Protein AF-A0A351ITR8-F1 (afdb_monomer_lite)

Structure (mmCIF, N/CA/C/O backbone):
data_AF-A0A351ITR8-F1
#
_entry.id   AF-A0A351ITR8-F1
#
loop_
_atom_site.group_PDB
_atom_site.id
_atom_site.type_symbol
_atom_site.label_atom_id
_atom_site.label_alt_id
_atom_site.label_comp_id
_atom_site.label_asym_id
_atom_site.label_entity_id
_atom_site.label_seq_id
_atom_site.pdbx_PDB_ins_code
_atom_site.Cartn_x
_atom_site.Cartn_y
_atom_site.Cartn_z
_atom_site.occupancy
_atom_site.B_iso_or_equiv
_atom_site.auth_seq_id
_atom_site.auth_comp_id
_atom_site.auth_asym_id
_atom_site.auth_atom_id
_atom_site.pdbx_PDB_model_num
ATOM 1 N N . MET A 1 1 ? 3.082 3.840 -12.586 1.00 78.94 1 MET A N 1
ATOM 2 C CA . MET A 1 1 ? 4.284 4.585 -13.034 1.00 78.94 1 MET A CA 1
ATOM 3 C C . MET A 1 1 ? 5.477 3.653 -13.049 1.00 78.94 1 MET A C 1
ATOM 5 O O . MET A 1 1 ? 5.450 2.652 -12.345 1.00 78.94 1 MET A O 1
ATOM 9 N N . ALA A 1 2 ? 6.511 3.977 -13.814 1.00 84.75 2 ALA A N 1
ATOM 10 C CA . ALA A 1 2 ? 7.712 3.159 -13.919 1.00 84.75 2 ALA A CA 1
ATOM 11 C C . ALA A 1 2 ? 8.959 4.019 -14.122 1.00 84.75 2 ALA A C 1
ATOM 13 O O . ALA A 1 2 ? 8.856 5.186 -14.499 1.00 84.75 2 ALA A O 1
ATOM 14 N N . VAL A 1 3 ? 10.129 3.433 -13.899 1.00 84.62 3 VAL A N 1
ATOM 15 C CA . VAL A 1 3 ? 11.428 4.037 -14.208 1.00 84.62 3 VAL A CA 1
ATOM 16 C C . VAL A 1 3 ? 12.057 3.228 -15.340 1.00 84.62 3 VAL A C 1
ATOM 18 O O . VAL A 1 3 ? 12.231 2.020 -15.197 1.00 84.62 3 VAL A O 1
ATOM 21 N N . LEU A 1 4 ? 12.349 3.859 -16.483 1.00 86.75 4 LEU A N 1
ATOM 22 C CA . LEU A 1 4 ? 13.042 3.192 -17.598 1.00 86.75 4 LEU A CA 1
ATOM 23 C C . LEU A 1 4 ? 14.469 2.850 -17.203 1.00 86.75 4 LEU A C 1
ATOM 25 O O . LEU A 1 4 ? 15.166 3.736 -16.728 1.00 86.75 4 LEU A O 1
ATOM 29 N N . ARG A 1 5 ? 14.932 1.633 -17.480 1.00 89.25 5 ARG A N 1
ATOM 30 C CA . ARG A 1 5 ? 16.326 1.242 -17.258 1.00 89.25 5 ARG A CA 1
ATOM 31 C C . ARG A 1 5 ? 17.269 2.077 -18.127 1.00 89.25 5 ARG A C 1
ATOM 33 O O . ARG A 1 5 ? 16.999 2.309 -19.304 1.00 89.25 5 ARG A O 1
ATOM 40 N N . GLY A 1 6 ? 18.375 2.518 -17.538 1.00 87.62 6 GLY A N 1
ATOM 41 C CA . GLY A 1 6 ? 19.415 3.277 -18.224 1.00 87.62 6 GLY A CA 1
ATOM 42 C C . GLY A 1 6 ? 20.189 4.182 -17.276 1.00 87.62 6 GLY A C 1
ATOM 43 O O . GLY A 1 6 ? 19.872 4.275 -16.090 1.00 87.62 6 GLY A O 1
ATOM 44 N N . ASP A 1 7 ? 21.186 4.864 -17.825 1.00 84.88 7 ASP A N 1
ATOM 45 C CA . ASP A 1 7 ? 22.051 5.758 -17.064 1.00 84.88 7 ASP A CA 1
ATOM 46 C C . ASP A 1 7 ? 21.373 7.100 -16.741 1.00 84.88 7 ASP A C 1
ATOM 48 O O . ASP A 1 7 ? 20.444 7.554 -17.416 1.00 84.88 7 ASP A O 1
ATOM 52 N N . GLY A 1 8 ? 21.874 7.765 -15.699 1.00 84.88 8 GLY A N 1
ATOM 53 C CA . GLY A 1 8 ? 21.437 9.097 -15.286 1.00 84.88 8 GLY A CA 1
ATOM 54 C C . GLY A 1 8 ? 20.296 9.119 -14.255 1.00 84.88 8 GLY A C 1
ATOM 55 O O . GLY A 1 8 ? 19.787 8.073 -13.836 1.00 84.88 8 GLY A O 1
ATOM 56 N N . PRO A 1 9 ? 19.889 10.325 -13.809 1.00 84.81 9 PRO A N 1
ATOM 57 C CA . PRO A 1 9 ? 18.981 10.488 -12.676 1.00 84.81 9 PRO A CA 1
ATOM 58 C C . PRO A 1 9 ? 17.610 9.856 -12.925 1.00 84.81 9 PRO A C 1
ATOM 60 O O . PRO A 1 9 ? 16.965 10.136 -13.939 1.00 84.81 9 PRO A O 1
ATOM 63 N N . SER A 1 10 ? 17.113 9.073 -11.963 1.00 82.31 10 SER A N 1
ATOM 64 C CA . SER A 1 10 ? 15.827 8.370 -12.076 1.00 82.31 10 SER A CA 1
ATOM 65 C C . SER A 1 10 ? 14.669 9.318 -12.389 1.00 82.31 10 SER A C 1
ATOM 67 O O . SER A 1 10 ? 13.799 8.964 -13.178 1.00 82.31 10 SER A O 1
ATOM 69 N N . ALA A 1 11 ? 14.696 10.553 -11.870 1.00 83.50 11 ALA A N 1
ATOM 70 C CA . ALA A 1 11 ? 13.683 11.580 -12.128 1.00 83.50 11 ALA A CA 1
ATOM 71 C C . ALA A 1 11 ? 13.464 11.875 -13.627 1.00 83.50 11 ALA A C 1
ATOM 73 O O . ALA A 1 11 ? 12.329 12.090 -14.045 1.00 83.50 11 ALA A O 1
ATOM 74 N N . ALA A 1 12 ? 14.516 11.819 -14.451 1.00 87.00 12 ALA A N 1
ATOM 75 C CA . ALA A 1 12 ? 14.418 12.019 -15.903 1.00 87.00 12 ALA A CA 1
ATOM 76 C C . ALA A 1 12 ? 13.898 10.771 -16.653 1.00 87.00 12 ALA A C 1
ATOM 78 O O . ALA A 1 12 ? 13.443 10.839 -17.800 1.00 87.00 12 ALA A O 1
ATOM 79 N N . ARG A 1 13 ? 13.945 9.606 -16.000 1.00 89.31 13 ARG A N 1
ATOM 80 C CA . ARG A 1 13 ? 13.576 8.298 -16.558 1.00 89.31 13 ARG A CA 1
ATOM 81 C C . ARG A 1 13 ? 12.187 7.825 -16.117 1.00 89.31 13 ARG A C 1
ATOM 83 O O . ARG A 1 13 ? 11.740 6.769 -16.567 1.00 89.31 13 ARG A O 1
ATOM 90 N N . ILE A 1 14 ? 11.478 8.609 -15.299 1.00 87.19 14 ILE A N 1
ATOM 91 C CA . ILE A 1 14 ? 10.102 8.311 -14.879 1.00 87.19 14 ILE A CA 1
ATOM 92 C C . ILE A 1 14 ? 9.166 8.342 -16.092 1.00 87.19 14 ILE A C 1
ATOM 94 O O . ILE A 1 14 ? 9.201 9.258 -16.917 1.00 87.19 14 ILE A O 1
ATOM 98 N N . ARG A 1 15 ? 8.302 7.334 -16.190 1.00 88.00 15 ARG A N 1
ATOM 99 C CA . ARG A 1 15 ? 7.197 7.254 -17.144 1.00 88.00 15 ARG A CA 1
ATOM 100 C C . ARG A 1 15 ? 5.892 7.057 -16.388 1.00 88.00 15 ARG A C 1
ATOM 102 O O . ARG A 1 15 ? 5.768 6.183 -15.525 1.00 88.00 15 ARG A O 1
ATOM 109 N N . LEU A 1 16 ? 4.931 7.923 -16.692 1.00 82.00 16 LEU A N 1
ATOM 110 C CA . LEU A 1 16 ? 3.585 7.852 -16.130 1.00 82.00 16 LEU A CA 1
ATOM 111 C C . LEU A 1 16 ? 2.691 6.948 -16.977 1.00 82.00 16 LEU A C 1
ATOM 113 O O . LEU A 1 16 ? 1.915 6.185 -16.411 1.00 82.00 16 LEU A O 1
ATOM 117 N N . ASP A 1 17 ? 2.880 6.985 -18.296 1.00 81.56 17 ASP A N 1
ATOM 118 C CA . ASP A 1 17 ? 2.228 6.089 -19.242 1.00 81.56 17 ASP A CA 1
ATOM 119 C C . ASP A 1 17 ? 3.014 4.773 -19.340 1.00 81.56 17 ASP A C 1
ATOM 121 O O . ASP A 1 17 ? 4.140 4.721 -19.847 1.00 81.56 17 ASP A O 1
ATOM 125 N N . VAL A 1 18 ? 2.454 3.729 -18.735 1.00 82.06 18 VAL A N 1
ATOM 126 C CA . VAL A 1 18 ? 3.019 2.380 -18.665 1.00 82.06 18 VAL A CA 1
ATOM 127 C C . VAL A 1 18 ? 1.919 1.430 -19.097 1.00 82.06 18 VAL A C 1
ATOM 129 O O . VAL A 1 18 ? 0.821 1.465 -18.538 1.00 82.06 18 VAL A O 1
ATOM 132 N N . THR A 1 19 ? 2.212 0.584 -20.080 1.00 83.44 19 THR A N 1
ATOM 133 C CA . THR A 1 19 ? 1.260 -0.397 -20.598 1.00 83.44 19 THR A CA 1
ATOM 134 C C . THR A 1 19 ? 0.741 -1.275 -19.462 1.00 83.44 19 THR A C 1
ATOM 136 O O . THR A 1 19 ? 1.520 -1.749 -18.639 1.00 83.44 19 THR A O 1
ATOM 139 N N . ALA A 1 20 ? -0.569 -1.536 -19.425 1.00 78.12 20 ALA A N 1
ATOM 140 C CA . ALA A 1 20 ? -1.192 -2.285 -18.331 1.00 78.12 20 ALA A CA 1
ATOM 141 C C . ALA A 1 20 ? -0.572 -3.678 -18.104 1.00 78.12 20 ALA A C 1
ATOM 143 O O . ALA A 1 20 ? -0.472 -4.109 -16.961 1.00 78.12 20 ALA A O 1
ATOM 144 N N . GLY A 1 21 ? -0.126 -4.349 -19.174 1.00 79.62 21 GLY A N 1
ATOM 145 C CA . GLY A 1 21 ? 0.531 -5.660 -19.097 1.00 79.62 21 GLY A CA 1
ATOM 146 C C . GLY A 1 21 ? 1.930 -5.641 -18.477 1.00 79.62 21 GLY A C 1
ATOM 147 O O . GLY A 1 21 ? 2.409 -6.690 -18.067 1.00 79.62 21 GLY A O 1
ATOM 148 N N . ASP A 1 22 ? 2.562 -4.469 -18.377 1.00 83.00 22 ASP A N 1
ATOM 149 C CA . ASP A 1 22 ? 3.866 -4.328 -17.732 1.00 83.00 22 ASP A CA 1
ATOM 150 C C . ASP A 1 22 ? 3.730 -4.091 -16.225 1.00 83.00 22 ASP A C 1
ATOM 152 O O . ASP A 1 22 ? 4.712 -4.226 -15.514 1.00 83.00 22 ASP A O 1
ATOM 156 N N . LEU A 1 23 ? 2.565 -3.679 -15.714 1.00 83.06 23 LEU A N 1
ATOM 157 C CA . LEU A 1 23 ? 2.408 -3.339 -14.298 1.00 83.06 23 LEU A CA 1
ATOM 158 C C . LEU A 1 23 ? 2.330 -4.598 -13.418 1.00 83.06 23 LEU A C 1
ATOM 160 O O . LEU A 1 23 ? 1.743 -5.595 -13.833 1.00 83.06 23 LEU A O 1
ATOM 164 N N . PRO A 1 24 ? 2.831 -4.542 -12.167 1.00 82.88 24 PRO A N 1
ATOM 165 C CA . PRO A 1 24 ? 2.821 -5.697 -11.265 1.00 82.88 24 PRO A CA 1
ATOM 166 C C . PRO A 1 24 ? 1.403 -6.143 -10.891 1.00 82.88 24 PRO A C 1
ATOM 168 O O . PRO A 1 24 ? 1.164 -7.317 -10.633 1.00 82.88 24 PRO A O 1
ATOM 171 N N . ILE A 1 25 ? 0.457 -5.202 -10.895 1.00 86.50 25 ILE A N 1
ATOM 172 C CA . ILE A 1 25 ? -0.982 -5.448 -10.821 1.00 86.50 25 ILE A CA 1
ATOM 173 C C . ILE A 1 25 ? -1.716 -4.456 -11.733 1.00 86.50 25 ILE A C 1
ATOM 175 O O . ILE A 1 25 ? -1.193 -3.362 -11.981 1.00 86.50 25 ILE A O 1
ATOM 179 N N . PRO A 1 26 ? -2.939 -4.773 -12.198 1.00 84.62 26 PRO A N 1
ATOM 180 C CA . PRO A 1 26 ? -3.732 -3.828 -12.972 1.00 84.62 26 PRO A CA 1
ATOM 181 C C . PRO A 1 26 ? -4.029 -2.543 -12.189 1.00 84.62 26 PRO A C 1
ATOM 183 O O . PRO A 1 26 ? -4.192 -2.547 -10.965 1.00 84.62 26 PRO A O 1
ATOM 186 N N . VAL A 1 27 ? -4.146 -1.422 -12.903 1.00 83.56 27 VAL A N 1
ATOM 187 C CA . VAL A 1 27 ? -4.599 -0.161 -12.301 1.00 83.56 27 VAL A CA 1
ATOM 188 C C . VAL A 1 27 ? -6.003 -0.350 -11.729 1.00 83.56 27 VAL A C 1
ATOM 190 O O . VAL A 1 27 ? -6.874 -0.922 -12.379 1.00 83.56 27 VAL A O 1
ATOM 193 N N . GLY A 1 28 ? -6.214 0.129 -10.503 1.00 84.12 28 GLY A N 1
ATOM 194 C CA . GLY A 1 28 ? -7.486 -0.039 -9.803 1.00 84.12 28 GLY A CA 1
ATOM 195 C C . GLY A 1 28 ? -7.724 -1.453 -9.275 1.00 84.12 28 GLY A C 1
ATOM 196 O O . GLY A 1 28 ? -8.827 -1.726 -8.832 1.00 84.12 28 GLY A O 1
ATOM 197 N N . ALA A 1 29 ? -6.729 -2.347 -9.294 1.00 87.06 29 ALA A N 1
ATOM 198 C CA . ALA A 1 29 ? -6.847 -3.677 -8.697 1.00 87.06 29 ALA A CA 1
ATOM 199 C C . ALA A 1 29 ? -6.559 -3.709 -7.190 1.00 87.06 29 ALA A C 1
ATOM 201 O O . ALA A 1 29 ? -6.722 -4.757 -6.580 1.00 87.06 29 ALA A O 1
ATOM 202 N N . LEU A 1 30 ? -6.135 -2.596 -6.586 1.00 89.38 30 LEU A N 1
ATOM 203 C CA . LEU A 1 30 ? -5.822 -2.502 -5.162 1.00 89.38 30 LEU A CA 1
ATOM 204 C C . LEU A 1 30 ? -6.708 -1.444 -4.503 1.00 89.38 30 LEU A C 1
ATOM 206 O O . LEU A 1 30 ? -6.711 -0.291 -4.939 1.00 89.38 30 LEU A O 1
ATOM 210 N N . ALA A 1 31 ? -7.410 -1.831 -3.444 1.00 88.62 31 ALA A N 1
ATOM 211 C CA . ALA A 1 31 ? -8.156 -0.935 -2.572 1.00 88.62 31 ALA A CA 1
ATOM 212 C C . ALA A 1 31 ? -7.529 -0.909 -1.180 1.00 88.62 31 ALA A C 1
ATOM 214 O O . ALA A 1 31 ? -6.890 -1.876 -0.763 1.00 88.62 31 ALA A O 1
ATOM 215 N N . GLY A 1 32 ? -7.730 0.192 -0.461 1.00 89.62 32 GLY A N 1
ATOM 216 C CA . GLY A 1 32 ? -7.253 0.322 0.905 1.00 89.62 32 GLY A CA 1
ATOM 217 C C . GLY A 1 32 ? -8.204 1.118 1.782 1.00 89.62 32 GLY A C 1
ATOM 218 O O . GLY A 1 32 ? -8.892 2.015 1.300 1.00 89.62 32 GLY A O 1
ATOM 219 N N . THR A 1 33 ? -8.221 0.789 3.069 1.00 88.06 33 THR A N 1
ATOM 220 C CA . THR A 1 33 ? -8.935 1.542 4.105 1.00 88.06 33 THR A CA 1
ATOM 221 C C . THR A 1 33 ? -8.103 1.616 5.380 1.00 88.06 33 THR A C 1
ATOM 223 O O . THR A 1 33 ? -7.164 0.840 5.570 1.00 88.06 33 THR A O 1
ATOM 226 N N . VAL A 1 34 ? -8.464 2.544 6.257 1.00 85.50 34 VAL A N 1
ATOM 227 C CA . VAL A 1 34 ? -7.817 2.767 7.550 1.00 85.50 34 VAL A CA 1
ATOM 228 C C . VAL A 1 34 ? -8.761 2.303 8.646 1.00 85.50 34 VAL A C 1
ATOM 230 O O . VAL A 1 34 ? -9.952 2.614 8.609 1.00 85.50 34 VAL A O 1
ATOM 233 N N . PHE A 1 35 ? -8.237 1.569 9.621 1.00 77.94 35 PHE A N 1
ATOM 234 C CA . PHE A 1 35 ? -8.995 1.149 10.794 1.00 77.94 35 PHE A CA 1
ATOM 235 C C . PHE A 1 35 ? -8.141 1.189 12.081 1.00 77.94 35 PHE A C 1
ATOM 237 O O . PHE A 1 35 ? -6.925 1.366 12.017 1.00 77.94 35 PHE A O 1
ATOM 244 N N . GLU A 1 36 ? -8.765 1.077 13.258 1.00 67.88 36 GLU A N 1
ATOM 245 C CA . GLU A 1 36 ? -8.112 1.205 14.565 1.00 67.88 36 GLU A CA 1
ATOM 246 C C . GLU A 1 36 ? -8.270 -0.126 15.295 1.00 67.88 36 GLU A C 1
ATOM 248 O O . GLU A 1 36 ? -9.383 -0.586 15.542 1.00 67.88 36 GLU A O 1
ATOM 253 N N . HIS A 1 37 ? -7.160 -0.755 15.665 1.00 57.94 37 HIS A N 1
ATOM 254 C CA . HIS A 1 37 ? -7.172 -1.932 16.529 1.00 57.94 37 HIS A CA 1
ATOM 255 C C . HIS A 1 37 ? -5.830 -2.017 17.266 1.00 57.94 37 HIS A C 1
ATOM 257 O O . HIS A 1 37 ? -4.813 -2.397 16.692 1.00 57.94 37 HIS A O 1
ATOM 263 N N . GLY A 1 38 ? -5.793 -1.561 18.524 1.00 58.00 38 GLY A N 1
ATOM 264 C CA . GLY A 1 38 ? -4.542 -1.445 19.292 1.00 58.00 38 GLY A CA 1
ATOM 265 C C . GLY A 1 38 ? -3.518 -0.460 18.696 1.00 58.00 38 GLY A C 1
ATOM 266 O O . GLY A 1 38 ? -2.331 -0.563 18.998 1.00 58.00 38 GLY A O 1
ATOM 267 N N . GLY A 1 39 ? -3.967 0.450 17.823 1.00 73.44 39 GLY A N 1
ATOM 268 C CA . GLY A 1 39 ? -3.151 1.362 17.016 1.00 73.44 39 GLY A CA 1
ATOM 269 C C . GLY A 1 39 ? -3.746 1.570 15.617 1.00 73.44 39 GLY A C 1
ATOM 270 O O . GLY A 1 39 ? -4.734 0.920 15.261 1.00 73.44 39 GLY A O 1
ATOM 271 N N . GLY A 1 40 ? -3.153 2.473 14.831 1.00 84.00 40 GLY A N 1
ATOM 272 C CA . GLY A 1 40 ? -3.547 2.704 13.441 1.00 84.00 40 GLY A CA 1
ATOM 273 C C . GLY A 1 40 ? -3.199 1.507 12.555 1.00 84.00 40 GLY A C 1
ATOM 274 O O . GLY A 1 40 ? -2.130 0.909 12.679 1.00 84.00 40 GLY A O 1
ATOM 275 N N . GLN A 1 41 ? -4.108 1.127 11.663 1.00 88.75 41 GLN A N 1
ATOM 276 C CA . GLN A 1 41 ? -3.902 0.031 10.720 1.00 88.75 41 GLN A CA 1
ATOM 277 C C . GLN A 1 41 ? -4.405 0.409 9.334 1.00 88.75 41 GLN A C 1
ATOM 279 O O . GLN A 1 41 ? -5.375 1.153 9.187 1.00 88.75 41 GLN A O 1
ATOM 284 N N . VAL A 1 42 ? -3.758 -0.142 8.311 1.00 91.94 42 VAL A N 1
ATOM 285 C CA . VAL A 1 42 ? -4.192 -0.021 6.919 1.00 91.94 42 VAL A CA 1
ATOM 286 C C . VAL A 1 42 ? -4.472 -1.413 6.375 1.00 91.94 42 VAL A C 1
ATOM 288 O O . VAL A 1 42 ? -3.558 -2.232 6.283 1.00 91.94 42 VAL A O 1
ATOM 291 N N . ALA A 1 43 ? -5.729 -1.671 6.006 1.00 92.00 43 ALA A N 1
ATOM 292 C CA . ALA A 1 43 ? -6.112 -2.846 5.224 1.00 92.00 43 ALA A CA 1
ATOM 293 C C . ALA A 1 43 ? -5.906 -2.547 3.751 1.00 92.00 43 ALA A C 1
ATOM 295 O O . ALA A 1 43 ? -6.394 -1.533 3.257 1.00 92.00 43 ALA A O 1
ATOM 296 N N . LEU A 1 44 ? -5.259 -3.469 3.050 1.00 94.12 44 LEU A N 1
ATOM 297 C CA . LEU A 1 44 ? -5.114 -3.466 1.606 1.00 94.12 44 LEU A CA 1
ATOM 298 C C . LEU A 1 44 ? -5.725 -4.749 1.046 1.00 94.12 44 LEU A C 1
ATOM 300 O O . LEU A 1 44 ? -5.383 -5.847 1.489 1.00 94.12 44 LEU A O 1
ATOM 304 N N . VAL A 1 45 ? -6.614 -4.612 0.064 1.00 93.19 45 VAL A N 1
ATOM 305 C CA . VAL A 1 45 ? -7.275 -5.737 -0.607 1.00 93.19 45 VAL A CA 1
ATOM 306 C C . VAL A 1 45 ? -7.001 -5.664 -2.102 1.00 93.19 45 VAL A C 1
ATOM 308 O O . VAL A 1 45 ? -7.315 -4.665 -2.749 1.00 93.19 45 VAL A O 1
ATOM 311 N N . GLY A 1 46 ? -6.415 -6.726 -2.651 1.00 92.44 46 GLY A N 1
ATOM 312 C CA . GLY A 1 46 ? -6.035 -6.801 -4.061 1.00 92.44 46 GLY A CA 1
ATOM 313 C C . GLY A 1 46 ? -6.221 -8.191 -4.675 1.00 92.44 46 GLY A C 1
ATOM 314 O O . GLY A 1 46 ? -6.939 -9.029 -4.116 1.00 92.44 46 GLY A O 1
ATOM 315 N N . PRO A 1 47 ? -5.604 -8.460 -5.843 1.00 91.69 47 PRO A N 1
ATOM 316 C CA . PRO A 1 47 ? -5.599 -9.782 -6.458 1.00 91.69 47 PRO A CA 1
ATOM 317 C C . PRO A 1 47 ? -4.986 -10.840 -5.544 1.00 91.69 47 PRO A C 1
ATOM 319 O O . PRO A 1 47 ? -4.325 -10.537 -4.561 1.00 91.69 47 PRO A O 1
ATOM 322 N N . VAL A 1 48 ? -5.190 -12.107 -5.875 1.00 92.56 48 VAL A N 1
ATOM 323 C CA . VAL A 1 48 ? -4.543 -13.184 -5.125 1.00 92.56 48 VAL A CA 1
ATOM 324 C C . VAL A 1 48 ? -3.017 -13.02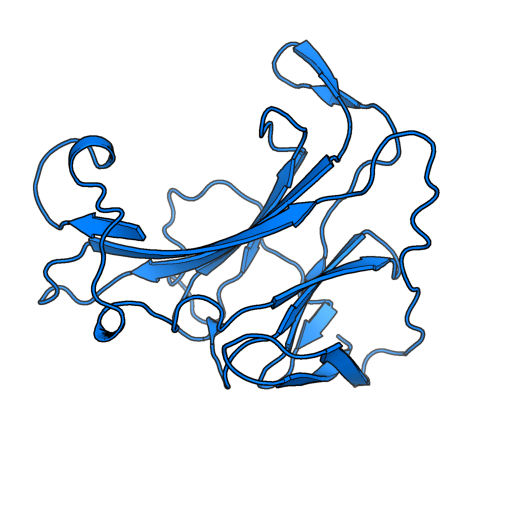7 -5.198 1.00 92.56 48 VAL A C 1
ATOM 326 O O . VAL A 1 48 ? -2.471 -12.849 -6.283 1.00 92.56 48 VAL A O 1
ATOM 329 N N . ASP A 1 49 ? -2.369 -13.075 -4.034 1.00 91.00 49 ASP A N 1
ATOM 330 C CA . ASP A 1 49 ? -0.922 -13.072 -3.818 1.00 91.00 49 ASP A CA 1
ATOM 331 C C . ASP A 1 49 ? -0.206 -11.795 -4.340 1.00 91.00 49 ASP A C 1
ATOM 333 O O . ASP A 1 49 ? 0.982 -11.806 -4.662 1.00 91.00 49 ASP A O 1
ATOM 337 N N . TRP A 1 50 ? -0.919 -10.656 -4.390 1.00 90.50 50 TRP A N 1
ATOM 338 C CA . TRP A 1 50 ? -0.482 -9.418 -5.064 1.00 90.50 50 TRP A CA 1
ATOM 339 C C . TRP A 1 50 ? 0.798 -8.758 -4.528 1.00 90.50 50 TRP A C 1
ATOM 341 O O . TRP A 1 50 ? 1.425 -7.979 -5.243 1.00 90.50 50 TRP A O 1
ATOM 351 N N . TRP A 1 51 ? 1.188 -9.035 -3.285 1.00 89.19 51 TRP A N 1
ATOM 352 C CA . TRP A 1 51 ? 2.366 -8.440 -2.641 1.00 89.19 51 TRP A CA 1
ATOM 353 C C . TRP A 1 51 ? 3.592 -9.353 -2.625 1.00 89.19 51 TRP A C 1
ATOM 355 O O . TRP A 1 51 ? 4.666 -8.909 -2.236 1.00 89.19 51 TRP A O 1
ATOM 365 N N . VAL A 1 52 ? 3.458 -10.625 -3.016 1.00 84.88 52 VAL A N 1
ATOM 366 C CA . VAL A 1 52 ? 4.501 -11.641 -2.779 1.00 84.88 52 VAL A CA 1
ATOM 367 C C . VAL A 1 52 ? 5.815 -11.305 -3.492 1.00 84.88 52 VAL A C 1
ATOM 369 O O . VAL A 1 52 ? 6.891 -11.565 -2.958 1.00 84.88 52 VAL A O 1
ATOM 372 N N . ALA A 1 53 ? 5.727 -10.692 -4.673 1.00 78.38 53 ALA A N 1
ATOM 373 C CA . ALA A 1 53 ? 6.871 -10.348 -5.516 1.00 78.38 53 ALA A CA 1
ATOM 374 C C . ALA A 1 53 ? 7.274 -8.861 -5.446 1.00 78.38 53 ALA A C 1
ATOM 376 O O . ALA A 1 53 ? 7.996 -8.382 -6.321 1.00 78.38 53 ALA A O 1
ATOM 377 N N . GLY A 1 54 ? 6.784 -8.101 -4.461 1.00 86.62 54 GLY A N 1
ATOM 378 C CA . GLY A 1 54 ? 7.025 -6.662 -4.411 1.00 86.62 54 GLY A CA 1
ATOM 379 C C . GLY A 1 54 ? 7.153 -6.076 -3.017 1.00 86.62 54 GLY A C 1
ATOM 380 O O . GLY A 1 54 ? 6.842 -6.696 -2.006 1.00 86.62 54 GLY A O 1
ATOM 381 N N . CYS A 1 55 ? 7.601 -4.829 -3.005 1.00 92.50 55 CYS A N 1
ATOM 382 C CA . CYS A 1 55 ? 7.665 -3.986 -1.832 1.00 92.50 55 CYS A CA 1
ATOM 383 C C . CYS A 1 55 ? 6.359 -3.214 -1.682 1.00 92.50 55 CYS A C 1
ATOM 385 O O . CYS A 1 55 ? 6.032 -2.344 -2.500 1.00 92.50 55 CYS A O 1
ATOM 387 N N . VAL A 1 56 ? 5.616 -3.510 -0.625 1.00 94.38 56 VAL A N 1
ATOM 388 C CA . VAL A 1 56 ? 4.469 -2.711 -0.209 1.00 94.38 56 VAL A CA 1
ATOM 389 C C . VAL A 1 56 ? 4.977 -1.557 0.642 1.00 94.38 56 VAL A C 1
ATOM 391 O O . VAL A 1 56 ? 5.674 -1.755 1.633 1.00 94.38 56 VAL A O 1
ATOM 394 N N . ARG A 1 57 ? 4.606 -0.335 0.273 1.00 94.75 57 ARG A N 1
ATOM 395 C CA . ARG A 1 57 ? 4.914 0.871 1.040 1.00 94.75 57 ARG A CA 1
ATOM 396 C C . ARG A 1 57 ? 3.633 1.571 1.438 1.00 94.75 57 ARG A C 1
ATOM 398 O O . ARG A 1 57 ? 2.801 1.840 0.574 1.00 94.75 57 ARG A O 1
ATOM 405 N N . VAL A 1 58 ? 3.528 1.937 2.709 1.00 94.69 58 VAL A N 1
ATOM 406 C CA . VAL A 1 58 ? 2.448 2.775 3.237 1.00 94.69 58 VAL A CA 1
ATOM 407 C C . VAL A 1 58 ? 3.063 3.996 3.914 1.00 94.69 58 VAL A C 1
ATOM 409 O O . VAL A 1 58 ? 4.056 3.888 4.627 1.00 94.69 58 VAL A O 1
ATOM 412 N N . VAL A 1 59 ? 2.504 5.168 3.634 1.00 93.62 59 VAL A N 1
ATOM 413 C CA . VAL A 1 59 ? 2.961 6.466 4.129 1.00 93.62 59 VAL A CA 1
ATOM 414 C C . VAL A 1 59 ? 1.775 7.187 4.742 1.00 93.62 59 VAL A C 1
ATOM 416 O O . VAL A 1 59 ? 0.835 7.515 4.020 1.00 93.62 59 VAL A O 1
ATOM 419 N N . VAL A 1 60 ? 1.841 7.468 6.039 1.00 91.38 60 VAL A N 1
ATOM 420 C CA . VAL A 1 60 ? 0.964 8.434 6.707 1.00 91.38 60 VAL A CA 1
ATOM 421 C C . VAL A 1 60 ? 1.581 9.811 6.508 1.00 91.38 60 VAL A C 1
ATOM 423 O O . VAL A 1 60 ? 2.775 9.980 6.751 1.00 91.38 60 VAL A O 1
ATOM 426 N N . ALA A 1 61 ? 0.815 10.785 6.027 1.00 90.81 61 ALA A N 1
ATOM 427 C CA . ALA A 1 61 ? 1.329 12.112 5.724 1.00 90.81 61 ALA A CA 1
ATOM 428 C C . ALA A 1 61 ? 0.313 13.233 5.972 1.00 90.81 61 ALA A C 1
ATOM 430 O O . ALA A 1 61 ? -0.896 13.003 6.051 1.00 90.81 61 ALA A O 1
ATOM 431 N N . THR A 1 62 ? 0.838 14.453 6.055 1.00 88.00 62 THR A N 1
ATOM 432 C CA . THR A 1 62 ? 0.061 15.703 6.042 1.00 88.00 62 THR A CA 1
ATOM 433 C C . THR A 1 62 ? -0.477 16.025 4.640 1.00 88.00 62 THR A C 1
ATOM 435 O O . THR A 1 62 ? -0.074 15.384 3.659 1.00 88.00 62 THR A O 1
ATOM 438 N N . GLU A 1 63 ? -1.316 17.059 4.505 1.00 82.75 63 GLU A N 1
ATOM 439 C CA . GLU A 1 63 ? -1.804 17.580 3.216 1.00 82.75 63 GLU A CA 1
ATOM 440 C C . GLU A 1 63 ? -0.661 17.892 2.237 1.00 82.75 63 GLU A C 1
ATOM 442 O O . GLU A 1 63 ? -0.731 17.590 1.042 1.00 82.75 63 GLU A O 1
ATOM 447 N N . PHE A 1 64 ? 0.461 18.401 2.755 1.00 84.94 64 PHE A N 1
ATOM 448 C CA . PHE A 1 64 ? 1.656 18.743 1.980 1.00 84.94 64 PHE A CA 1
ATOM 449 C C . PHE A 1 64 ? 2.591 17.551 1.755 1.00 84.94 64 PHE A C 1
ATOM 451 O O . PHE A 1 64 ? 3.762 17.724 1.392 1.00 84.94 64 PHE A O 1
ATOM 458 N N . LEU A 1 65 ? 2.081 16.333 1.956 1.00 84.50 65 LEU A N 1
ATOM 459 C CA . LEU A 1 65 ? 2.781 15.075 1.724 1.00 84.50 65 LEU A CA 1
ATOM 460 C C . LEU A 1 65 ? 4.039 14.923 2.589 1.00 84.50 65 LEU A C 1
ATOM 462 O O . LEU A 1 65 ? 4.991 14.248 2.183 1.00 84.50 65 LEU A O 1
ATOM 466 N N . ARG A 1 66 ? 4.063 15.564 3.764 1.00 88.38 66 ARG A N 1
ATOM 467 C CA . ARG A 1 66 ? 5.145 15.393 4.737 1.00 88.38 66 ARG A CA 1
ATOM 468 C C . ARG A 1 66 ? 4.931 14.077 5.478 1.00 88.38 66 ARG A C 1
ATOM 470 O O . ARG A 1 66 ? 3.851 13.897 6.037 1.00 88.38 66 ARG A O 1
ATOM 477 N N . PRO A 1 67 ? 5.895 13.142 5.440 1.00 89.75 67 PRO A N 1
ATOM 478 C CA . PRO A 1 67 ? 5.720 11.834 6.051 1.00 89.75 67 PRO A CA 1
ATOM 479 C C . PRO A 1 67 ? 5.712 11.950 7.579 1.00 89.75 67 PRO A C 1
ATOM 481 O O . PRO A 1 67 ? 6.614 12.539 8.164 1.00 89.75 67 PRO A O 1
ATOM 484 N N . LEU A 1 68 ? 4.702 11.352 8.203 1.00 90.00 68 LEU A N 1
ATOM 485 C CA . LEU A 1 68 ? 4.555 11.201 9.653 1.00 90.00 68 LEU A CA 1
ATOM 486 C C . LEU A 1 68 ? 4.943 9.784 10.090 1.00 90.00 68 LEU A C 1
ATOM 488 O O . LEU A 1 68 ? 5.605 9.608 11.105 1.00 90.00 68 LEU A O 1
ATOM 492 N N . ASP A 1 69 ? 4.591 8.786 9.277 1.00 92.62 69 ASP A N 1
ATOM 493 C CA . ASP A 1 69 ? 5.069 7.411 9.400 1.00 92.62 69 ASP A CA 1
ATOM 494 C C . ASP A 1 69 ? 5.246 6.801 8.006 1.00 92.62 69 ASP A C 1
ATOM 496 O O . ASP A 1 69 ? 4.495 7.101 7.071 1.00 92.62 69 ASP A O 1
ATOM 500 N N . VAL A 1 70 ? 6.255 5.948 7.855 1.00 94.50 70 VAL A N 1
ATOM 501 C CA . VAL A 1 70 ? 6.531 5.226 6.612 1.00 94.50 70 VAL A CA 1
ATOM 502 C C . VAL A 1 70 ? 6.874 3.790 6.952 1.00 94.50 70 VAL A C 1
ATOM 504 O O . VAL A 1 70 ? 7.924 3.527 7.540 1.00 94.50 70 VAL A O 1
ATOM 507 N N . VAL A 1 71 ? 6.030 2.862 6.511 1.00 95.94 71 VAL A N 1
ATOM 508 C CA . VAL A 1 71 ? 6.245 1.428 6.700 1.00 95.94 71 VAL A CA 1
ATOM 509 C C . VAL A 1 71 ? 6.482 0.724 5.369 1.00 95.94 71 VAL A C 1
ATOM 511 O O . VAL A 1 71 ? 5.870 1.059 4.348 1.00 95.94 71 VAL A O 1
ATOM 514 N N . LEU A 1 72 ? 7.390 -0.248 5.396 1.00 95.75 72 LEU A N 1
ATOM 515 C CA . LEU A 1 72 ? 7.779 -1.080 4.262 1.00 95.75 72 LEU A CA 1
ATOM 516 C C . LEU A 1 72 ? 7.520 -2.546 4.595 1.00 95.75 72 LEU A C 1
ATOM 518 O O . LEU A 1 72 ? 7.881 -3.009 5.676 1.00 95.75 72 LEU A O 1
ATOM 522 N N . TYR A 1 73 ? 6.906 -3.273 3.672 1.00 95.06 73 TYR A N 1
ATOM 523 C CA . TYR A 1 73 ? 6.672 -4.703 3.795 1.00 95.06 73 TYR A CA 1
ATOM 524 C C . TYR A 1 73 ? 7.117 -5.430 2.531 1.00 95.06 73 TYR A C 1
ATOM 526 O O . TYR A 1 73 ? 6.735 -5.060 1.421 1.00 95.06 73 TYR A O 1
ATOM 534 N N . GLU A 1 74 ? 7.876 -6.499 2.727 1.00 92.94 74 GLU A N 1
ATOM 535 C CA . GLU A 1 74 ? 8.253 -7.471 1.711 1.00 92.94 74 GLU A CA 1
ATOM 536 C C . GLU A 1 74 ? 7.984 -8.880 2.244 1.00 92.94 74 GLU A C 1
ATOM 538 O O . GLU A 1 74 ? 8.198 -9.158 3.422 1.00 92.94 74 GLU A O 1
ATOM 543 N N . ALA A 1 75 ? 7.487 -9.767 1.382 1.00 90.12 75 ALA A N 1
ATOM 544 C CA . ALA A 1 75 ? 7.316 -11.181 1.725 1.00 90.12 75 ALA A CA 1
ATOM 545 C C . ALA A 1 75 ? 8.579 -12.012 1.442 1.00 90.12 75 ALA A C 1
ATOM 547 O O . ALA A 1 75 ? 8.753 -13.081 2.020 1.00 90.12 75 ALA A O 1
ATOM 548 N N . SER A 1 76 ? 9.430 -11.529 0.534 1.00 85.19 76 SER A N 1
ATOM 549 C CA . SER A 1 76 ? 10.690 -12.157 0.143 1.00 85.19 76 SER A CA 1
ATOM 550 C C . SER A 1 76 ? 11.818 -11.154 0.337 1.00 85.19 76 SER A C 1
ATOM 552 O O . SER A 1 76 ? 11.687 -10.019 -0.120 1.00 85.19 76 SER A O 1
ATOM 554 N N . ASP A 1 77 ? 12.909 -11.579 0.971 1.00 82.06 77 ASP A N 1
ATOM 555 C CA . ASP A 1 77 ? 14.071 -10.726 1.231 1.00 82.06 77 ASP A CA 1
ATOM 556 C C . ASP A 1 77 ? 14.588 -10.074 -0.062 1.00 82.06 77 ASP A C 1
ATOM 558 O O . ASP A 1 77 ? 14.901 -10.756 -1.044 1.00 82.06 77 ASP A O 1
ATOM 562 N N . GLY A 1 78 ? 14.701 -8.744 -0.050 1.00 82.19 78 GLY A N 1
ATOM 563 C CA . GLY A 1 78 ? 15.225 -7.959 -1.168 1.00 82.19 78 GLY A CA 1
ATOM 564 C C . GLY A 1 78 ? 14.183 -7.544 -2.210 1.00 82.19 78 GLY A C 1
ATOM 565 O O . GLY A 1 78 ? 14.559 -7.017 -3.260 1.00 82.19 78 GLY A O 1
ATOM 566 N N . ALA A 1 79 ? 12.887 -7.740 -1.948 1.00 86.06 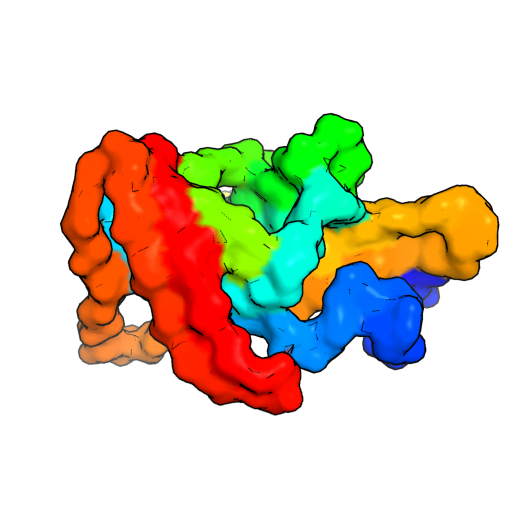79 ALA A N 1
ATOM 567 C CA . ALA A 1 79 ? 11.827 -7.165 -2.775 1.00 86.06 79 ALA A CA 1
ATOM 568 C C . ALA A 1 79 ? 11.703 -5.645 -2.566 1.00 86.06 79 ALA A C 1
ATOM 570 O O . ALA A 1 79 ? 11.340 -4.927 -3.502 1.00 86.06 79 ALA A O 1
ATOM 571 N N . CYS A 1 80 ? 12.021 -5.152 -1.366 1.00 87.81 80 CYS A N 1
ATOM 572 C CA . CYS A 1 80 ? 12.198 -3.741 -1.051 1.00 87.81 80 CYS A CA 1
ATOM 573 C C . CYS A 1 80 ? 13.638 -3.292 -1.344 1.00 87.81 80 CYS A C 1
ATOM 575 O O . CYS A 1 80 ? 14.576 -3.765 -0.702 1.00 87.81 80 CYS A O 1
ATOM 577 N N . PRO A 1 81 ? 13.836 -2.347 -2.284 1.00 81.56 81 PRO A N 1
ATOM 578 C CA . PRO A 1 81 ? 15.143 -1.757 -2.528 1.00 81.56 81 PRO A CA 1
ATOM 579 C C . PRO A 1 81 ? 15.760 -1.149 -1.253 1.00 81.56 81 PRO A C 1
ATOM 581 O O . PRO A 1 81 ? 15.054 -0.462 -0.505 1.00 81.56 81 PRO A O 1
ATOM 584 N N . PRO A 1 82 ? 17.066 -1.357 -1.002 1.00 78.06 82 PRO A N 1
ATOM 585 C CA . PRO A 1 82 ? 17.728 -0.954 0.242 1.00 78.06 82 PRO A CA 1
ATOM 586 C C . PRO A 1 82 ? 17.762 0.565 0.464 1.00 78.06 82 PRO A C 1
ATOM 588 O O . PRO A 1 82 ? 17.929 1.026 1.590 1.00 78.06 82 PRO A O 1
ATOM 591 N N . GLU A 1 83 ? 17.606 1.363 -0.591 1.00 81.00 83 GLU A N 1
ATOM 592 C CA . GLU A 1 83 ? 17.538 2.822 -0.528 1.00 81.00 83 GLU A CA 1
ATOM 593 C C . GLU A 1 83 ? 16.166 3.360 -0.092 1.00 81.00 83 GLU A C 1
ATOM 595 O O . GLU A 1 83 ? 16.012 4.568 0.123 1.00 81.00 83 GLU A O 1
ATOM 600 N N . MET A 1 84 ? 15.146 2.502 0.020 1.00 83.06 84 MET A N 1
ATOM 601 C CA . MET A 1 84 ? 13.823 2.934 0.454 1.00 83.06 84 MET A CA 1
ATOM 602 C C . MET A 1 84 ? 13.821 3.288 1.942 1.00 83.06 84 MET A C 1
ATOM 604 O O . MET A 1 84 ? 14.130 2.477 2.808 1.00 83.06 84 MET A O 1
ATOM 608 N N . VAL A 1 85 ? 13.400 4.517 2.241 1.00 86.62 85 VAL A N 1
ATOM 609 C CA . VAL A 1 85 ? 13.265 5.005 3.616 1.00 86.62 85 VAL A CA 1
ATOM 610 C C . VAL A 1 85 ? 11.923 4.570 4.198 1.00 86.62 85 VAL A C 1
ATOM 612 O O . VAL A 1 85 ? 10.866 4.876 3.635 1.00 86.62 85 VAL A O 1
ATOM 615 N N . GLY A 1 86 ? 11.980 3.902 5.345 1.00 91.12 86 GLY A N 1
ATOM 616 C CA . GLY A 1 86 ? 10.840 3.490 6.155 1.00 91.12 86 GLY A CA 1
ATOM 617 C C . GLY A 1 86 ? 11.247 2.417 7.159 1.00 91.12 86 GLY A C 1
ATOM 618 O O . GLY A 1 86 ? 12.299 1.795 7.021 1.00 91.12 86 GLY A O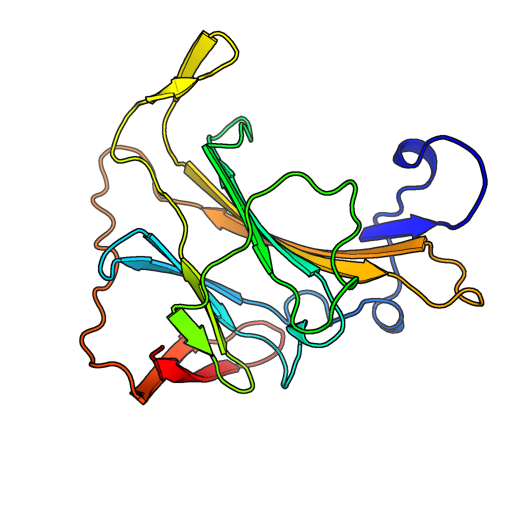 1
ATOM 619 N N . ARG A 1 87 ? 10.424 2.204 8.183 1.00 95.06 87 ARG A N 1
ATOM 620 C CA . ARG A 1 87 ? 10.614 1.100 9.132 1.00 95.06 87 ARG A CA 1
ATOM 621 C C . ARG A 1 87 ? 9.964 -0.184 8.596 1.00 95.06 87 ARG A C 1
ATOM 623 O O . ARG A 1 87 ? 8.995 -0.092 7.837 1.00 95.06 87 ARG A O 1
ATOM 630 N N . PRO A 1 88 ? 10.423 -1.375 9.011 1.00 94.88 88 PRO A N 1
ATOM 631 C CA . PRO A 1 88 ? 9.712 -2.613 8.717 1.00 94.88 88 PRO A CA 1
ATOM 632 C C . PRO A 1 88 ? 8.274 -2.559 9.246 1.00 94.88 88 PRO A C 1
ATOM 634 O O . PRO A 1 88 ? 8.030 -2.165 10.392 1.00 94.88 88 PRO A O 1
ATOM 637 N N . ALA A 1 89 ? 7.315 -2.933 8.406 1.00 94.25 89 ALA A N 1
ATOM 638 C CA . ALA A 1 89 ? 5.915 -2.994 8.784 1.00 94.25 89 ALA A CA 1
ATOM 639 C C . ALA A 1 89 ? 5.656 -4.219 9.666 1.00 94.25 89 ALA A C 1
ATOM 641 O O . ALA A 1 89 ? 6.127 -5.322 9.383 1.00 94.25 89 ALA A O 1
ATOM 642 N N . ARG A 1 90 ? 4.827 -4.048 10.698 1.00 93.56 90 ARG A N 1
ATOM 643 C CA . ARG A 1 90 ? 4.251 -5.179 11.427 1.00 93.56 90 ARG A CA 1
ATOM 644 C C . ARG A 1 90 ? 2.959 -5.595 10.734 1.00 93.56 90 ARG A C 1
ATOM 646 O O . ARG A 1 90 ? 2.021 -4.800 10.669 1.00 93.56 90 ARG A O 1
ATOM 653 N N . VAL A 1 91 ? 2.910 -6.832 10.253 1.00 93.62 91 VAL A N 1
ATOM 654 C CA . VAL A 1 91 ? 1.686 -7.434 9.714 1.00 93.62 91 VAL A CA 1
ATOM 655 C C . VAL A 1 91 ? 0.775 -7.813 10.877 1.00 93.62 91 VAL A C 1
ATOM 657 O O . VAL A 1 91 ? 1.203 -8.523 11.782 1.00 93.62 91 VAL A O 1
ATOM 660 N N . THR A 1 92 ? -0.461 -7.322 10.870 1.00 91.69 92 THR A N 1
ATOM 661 C CA . THR A 1 92 ? -1.472 -7.634 11.899 1.00 91.69 92 THR A CA 1
ATOM 662 C C . THR A 1 92 ? -2.532 -8.604 11.394 1.00 91.69 92 THR A C 1
ATOM 664 O O . THR A 1 92 ? -3.190 -9.261 12.193 1.00 91.69 92 THR A O 1
ATOM 667 N N . CYS A 1 93 ? -2.693 -8.718 10.075 1.00 92.38 93 CYS A N 1
ATOM 668 C CA . CYS A 1 93 ? -3.554 -9.708 9.443 1.00 92.38 93 CYS A CA 1
ATOM 669 C C . CYS A 1 93 ? -3.036 -10.022 8.040 1.00 92.38 93 CYS A C 1
ATOM 671 O O . CYS A 1 93 ? -2.689 -9.108 7.286 1.00 92.38 93 CYS A O 1
ATOM 673 N N . SER A 1 94 ? -2.997 -11.299 7.666 1.00 94.38 94 SER A N 1
ATOM 674 C CA . SER A 1 94 ? -2.619 -11.704 6.306 1.00 94.38 94 SER A CA 1
ATOM 675 C C . SER A 1 94 ? -3.490 -12.837 5.781 1.00 94.38 94 SER A C 1
ATOM 677 O O . SER A 1 94 ? -3.913 -13.724 6.519 1.00 94.38 94 SER A O 1
ATOM 679 N N . GLY A 1 95 ? -3.812 -12.768 4.497 1.00 94.38 95 GLY A N 1
ATOM 680 C CA . GLY A 1 95 ? -4.549 -13.789 3.765 1.00 94.38 95 GLY A CA 1
ATOM 681 C C . GLY A 1 95 ? -4.035 -13.874 2.338 1.00 94.38 95 GLY A C 1
ATOM 682 O O . GLY A 1 95 ? -2.938 -13.424 2.055 1.00 94.38 95 GLY A O 1
ATOM 683 N N . ARG A 1 96 ? -4.813 -14.419 1.401 1.00 94.31 96 ARG A N 1
ATOM 684 C CA . ARG A 1 96 ? -4.382 -14.475 -0.014 1.00 94.31 96 ARG A CA 1
ATOM 685 C C . ARG A 1 96 ? -4.620 -13.181 -0.781 1.00 94.31 96 ARG A C 1
ATOM 687 O O . ARG A 1 96 ? -4.017 -12.952 -1.816 1.00 94.31 96 ARG A O 1
ATOM 694 N N . ARG A 1 97 ? -5.570 -12.366 -0.328 1.00 94.31 97 ARG A N 1
ATOM 695 C CA . ARG A 1 97 ? -5.981 -11.113 -0.994 1.00 94.31 97 ARG A CA 1
ATOM 696 C C . ARG A 1 97 ? -5.804 -9.895 -0.101 1.00 94.31 97 ARG A C 1
ATOM 698 O O . ARG A 1 97 ? -5.715 -8.779 -0.607 1.00 94.31 97 ARG A O 1
ATOM 705 N N . VAL A 1 98 ? -5.772 -10.129 1.207 1.00 94.25 98 VAL A N 1
ATOM 706 C CA . VAL A 1 98 ? -5.802 -9.108 2.245 1.00 94.25 98 VAL A CA 1
ATOM 707 C C . VAL A 1 98 ? -4.461 -9.070 2.959 1.00 94.25 98 VAL A C 1
ATOM 709 O O . VAL A 1 98 ? -3.969 -10.101 3.421 1.00 94.25 98 VAL A O 1
ATOM 712 N N . LEU A 1 99 ? -3.916 -7.867 3.076 1.00 95.12 99 LEU A N 1
ATOM 713 C CA . LEU A 1 99 ? -2.745 -7.563 3.880 1.00 95.12 99 LEU A CA 1
ATOM 714 C C . LEU A 1 99 ? -3.081 -6.374 4.776 1.00 95.12 99 LEU A C 1
ATOM 716 O O . LEU A 1 99 ? -3.489 -5.323 4.281 1.00 95.12 99 LEU A O 1
ATOM 720 N N . VAL A 1 100 ? -2.905 -6.538 6.083 1.00 93.81 100 VAL A N 1
ATOM 721 C CA . VAL A 1 100 ? -3.094 -5.465 7.057 1.00 93.81 100 VAL A CA 1
ATOM 722 C C . VAL A 1 100 ? -1.769 -5.138 7.721 1.00 93.81 100 VAL A C 1
ATOM 724 O O . VAL A 1 100 ? -1.107 -6.013 8.284 1.00 93.81 100 VAL A O 1
ATOM 727 N N . LEU A 1 101 ? -1.403 -3.860 7.656 1.00 94.75 101 LEU A N 1
ATOM 728 C CA . LEU A 1 101 ? -0.157 -3.332 8.196 1.00 94.75 101 LEU A CA 1
ATOM 729 C C . LEU A 1 101 ? -0.449 -2.335 9.316 1.00 94.75 101 LEU A C 1
ATOM 731 O O . LEU A 1 101 ? -1.279 -1.438 9.158 1.00 94.75 101 LEU A O 1
ATOM 735 N N . ALA A 1 102 ? 0.266 -2.472 10.432 1.00 93.06 102 ALA A N 1
ATOM 736 C CA . ALA A 1 102 ? 0.263 -1.467 11.485 1.00 93.06 102 ALA A CA 1
ATOM 737 C C . ALA A 1 102 ? 1.005 -0.206 11.026 1.00 93.06 102 ALA A C 1
ATOM 739 O O . ALA A 1 102 ? 2.098 -0.294 10.460 1.00 93.06 102 ALA A O 1
ATOM 740 N N . VAL A 1 103 ? 0.417 0.948 11.323 1.00 92.44 103 VAL A N 1
ATOM 741 C CA . VAL A 1 103 ? 0.961 2.282 11.063 1.00 92.44 103 VAL A CA 1
ATOM 742 C C . VAL A 1 103 ? 0.761 3.173 12.284 1.00 92.44 103 VAL A C 1
ATOM 744 O O . VAL A 1 103 ? -0.190 3.009 13.050 1.00 92.44 103 VAL A O 1
ATOM 747 N N . ASP A 1 104 ? 1.631 4.158 12.436 1.00 89.75 104 ASP A N 1
ATOM 748 C CA . ASP A 1 104 ? 1.519 5.155 13.488 1.00 89.75 104 ASP A CA 1
ATOM 749 C C . ASP A 1 104 ? 0.802 6.383 12.920 1.00 89.75 104 ASP A C 1
ATOM 751 O O . ASP A 1 104 ? 1.341 7.139 12.112 1.00 89.75 104 ASP A O 1
ATOM 755 N N . ILE A 1 105 ? -0.462 6.555 13.316 1.00 85.94 105 ILE A N 1
ATOM 756 C CA . ILE A 1 105 ? -1.273 7.718 12.948 1.00 85.94 105 ILE A CA 1
ATOM 757 C C . ILE A 1 105 ? -1.317 8.641 14.167 1.00 85.94 105 ILE A C 1
ATOM 759 O O . ILE A 1 105 ? -2.030 8.327 15.132 1.00 85.94 105 ILE A O 1
ATOM 763 N N . PRO A 1 106 ? -0.553 9.750 14.169 1.00 81.88 106 PRO A N 1
ATOM 764 C CA . PRO A 1 106 ? -0.567 10.676 15.288 1.00 81.88 106 PRO A CA 1
ATOM 765 C C . PRO A 1 106 ? -1.977 11.226 15.507 1.00 81.88 106 PRO A C 1
ATOM 767 O O . PRO A 1 106 ? -2.712 11.504 14.559 1.00 81.88 106 PRO A O 1
ATOM 770 N N . GLN A 1 107 ? -2.356 11.351 16.778 1.00 77.19 107 GLN A N 1
ATOM 771 C CA . GLN A 1 107 ? -3.634 11.934 17.168 1.00 77.19 107 GLN A CA 1
ATOM 772 C C . GLN A 1 107 ? -3.463 13.443 17.323 1.00 77.19 107 GLN A C 1
ATOM 774 O O . GLN A 1 107 ? -2.722 13.893 18.195 1.00 77.19 107 GLN A O 1
ATOM 779 N N . GLY A 1 108 ? -4.169 14.206 16.490 1.00 77.31 108 GLY A N 1
ATOM 780 C CA . GLY A 1 108 ? -4.065 15.660 16.461 1.00 77.31 108 GLY A CA 1
ATOM 781 C C . GLY A 1 108 ? -2.766 16.166 15.835 1.00 77.31 108 GLY A C 1
ATOM 782 O O . GLY A 1 108 ? -2.071 15.457 15.105 1.00 77.31 108 GLY A O 1
ATOM 783 N N . GLU A 1 109 ? -2.480 17.434 16.104 1.00 82.88 109 GLU A N 1
ATOM 784 C CA . GLU A 1 109 ? -1.342 18.151 15.548 1.00 82.88 109 GLU A CA 1
ATOM 785 C C . GLU A 1 109 ? -0.023 17.746 16.230 1.00 82.88 109 GLU A C 1
ATOM 787 O O . GLU A 1 109 ? 0.072 17.655 17.455 1.00 82.88 109 GLU A O 1
ATOM 792 N N . VAL A 1 110 ? 1.016 17.521 15.424 1.00 84.94 110 VAL A N 1
ATOM 793 C CA . VAL A 1 110 ? 2.369 17.164 15.863 1.00 84.94 110 VAL A CA 1
ATOM 794 C C . VAL A 1 110 ? 3.410 18.090 15.246 1.00 84.94 110 VAL A C 1
ATOM 796 O O . VAL A 1 110 ? 3.218 18.629 14.158 1.00 84.94 110 VAL A O 1
ATOM 799 N N . SER A 1 111 ? 4.538 18.273 15.934 1.00 86.31 111 SER A N 1
ATOM 800 C CA . SER A 1 111 ? 5.670 19.037 15.400 1.00 86.31 111 SER A CA 1
ATOM 801 C C . SER A 1 111 ? 6.398 18.260 14.304 1.00 86.31 111 SER A C 1
ATOM 803 O O . SER A 1 111 ? 6.679 17.071 14.457 1.00 86.31 111 SER A O 1
ATOM 805 N N . LEU A 1 112 ? 6.744 18.952 13.220 1.00 83.19 112 LEU A N 1
ATOM 806 C CA . LEU A 1 112 ? 7.488 18.385 12.097 1.00 83.19 112 LEU A CA 1
ATOM 807 C C . LEU A 1 112 ? 8.997 18.565 12.299 1.00 83.19 112 LEU A C 1
ATOM 809 O O . LEU A 1 112 ? 9.445 19.553 12.884 1.00 83.19 112 LEU A O 1
ATOM 813 N N . ILE A 1 113 ? 9.791 17.626 11.779 1.00 80.25 113 ILE A N 1
ATOM 814 C CA . ILE A 1 113 ? 11.262 17.632 11.901 1.00 80.25 113 ILE A CA 1
ATOM 815 C C . ILE A 1 113 ? 11.860 18.868 11.213 1.00 80.25 113 ILE A C 1
ATOM 817 O O . ILE A 1 113 ? 12.865 19.416 11.660 1.00 80.25 113 ILE A O 1
ATOM 821 N N . GLU A 1 114 ? 11.232 19.314 10.129 1.00 79.31 114 GLU A N 1
ATOM 822 C CA . GLU A 1 114 ? 11.638 20.467 9.330 1.00 79.31 114 GLU A CA 1
ATOM 823 C C . GLU A 1 114 ? 11.200 21.809 9.941 1.00 79.31 114 GLU A C 1
ATOM 825 O O . GLU A 1 114 ? 11.538 22.868 9.410 1.00 79.31 114 GLU A O 1
ATOM 830 N N . GLY A 1 115 ? 10.471 21.770 11.059 1.00 81.75 115 GLY A N 1
ATOM 831 C CA . GLY A 1 115 ? 9.853 22.926 11.696 1.00 81.75 115 GLY A CA 1
ATOM 832 C C . GLY A 1 115 ? 8.398 23.135 11.269 1.00 81.75 115 GLY A C 1
ATOM 833 O O . GLY A 1 115 ? 7.982 22.774 10.169 1.00 81.75 115 GLY A O 1
ATOM 834 N N . GLY A 1 116 ? 7.620 23.737 12.169 1.00 85.56 116 GLY A N 1
ATOM 835 C CA . GLY A 1 116 ? 6.168 23.843 12.039 1.00 85.56 116 GLY A CA 1
ATOM 836 C C . GLY A 1 116 ? 5.444 22.624 12.606 1.00 85.56 116 GLY A C 1
ATOM 837 O O . GLY A 1 116 ? 6.024 21.806 13.328 1.00 85.56 116 GLY A O 1
ATOM 838 N N . SER A 1 117 ? 4.160 22.529 12.295 1.00 84.62 117 SER A N 1
ATOM 839 C CA . SER A 1 117 ? 3.263 21.505 12.809 1.00 84.62 117 SER A CA 1
ATOM 840 C C . SER A 1 117 ? 2.276 21.050 11.736 1.00 84.62 117 SER A C 1
ATOM 842 O O . SER A 1 117 ? 2.083 21.726 10.726 1.00 84.62 117 SER A O 1
ATOM 844 N N . GLY A 1 118 ? 1.718 19.858 11.914 1.00 83.88 118 GLY A N 1
ATOM 845 C CA . GLY A 1 118 ? 0.722 19.287 11.014 1.00 83.88 118 GLY A CA 1
ATOM 846 C C . GLY A 1 118 ? 0.099 18.026 11.599 1.00 83.88 118 GLY A C 1
ATOM 847 O O . GLY A 1 118 ? 0.527 17.541 12.644 1.00 83.88 118 GLY A O 1
ATOM 848 N N . TRP A 1 119 ? -0.907 17.482 10.927 1.00 82.38 119 TRP A N 1
ATOM 849 C CA . TRP A 1 119 ? -1.617 16.274 11.354 1.00 82.38 119 TRP A CA 1
ATOM 850 C C . TRP A 1 119 ? -1.766 15.283 10.194 1.00 82.38 119 TRP A C 1
ATOM 852 O O . TRP A 1 119 ? -1.395 15.565 9.055 1.00 82.38 119 TRP A O 1
ATOM 862 N N . ALA A 1 120 ? -2.243 14.075 10.493 1.00 85.06 120 ALA A N 1
ATOM 863 C CA . ALA A 1 120 ? -2.438 13.041 9.484 1.00 85.06 120 ALA A CA 1
ATOM 864 C C . ALA A 1 120 ? -3.690 13.323 8.640 1.00 85.06 120 ALA A C 1
ATOM 866 O O . ALA A 1 120 ? -4.808 13.280 9.149 1.00 85.06 120 ALA A O 1
ATOM 867 N N . GLU A 1 121 ? -3.496 13.550 7.342 1.00 83.25 121 GLU A N 1
ATOM 868 C CA . GLU A 1 121 ? -4.567 13.923 6.401 1.00 83.25 121 GLU A CA 1
ATOM 869 C C . GLU A 1 121 ? -4.653 12.982 5.204 1.00 83.25 121 GLU A C 1
ATOM 871 O O . GLU A 1 121 ? -5.705 12.806 4.588 1.00 83.25 121 GLU A O 1
ATOM 876 N N . THR A 1 122 ? -3.545 12.329 4.858 1.00 86.75 122 THR A N 1
ATOM 877 C CA . THR A 1 122 ? -3.523 11.375 3.759 1.00 86.75 122 THR A CA 1
ATOM 878 C C . THR A 1 122 ? -2.696 10.155 4.102 1.00 86.75 122 THR A C 1
ATOM 880 O O . THR A 1 122 ? -1.635 10.235 4.720 1.00 86.75 122 THR A O 1
ATOM 883 N N . ILE A 1 123 ? -3.177 9.001 3.654 1.00 88.94 123 ILE A N 1
ATOM 884 C CA . ILE A 1 123 ? -2.417 7.762 3.677 1.00 88.94 123 ILE A CA 1
ATOM 885 C C . ILE A 1 123 ? -2.191 7.322 2.240 1.00 88.94 123 ILE A C 1
ATOM 887 O O . ILE A 1 123 ? -3.131 7.046 1.499 1.00 88.94 123 ILE A O 1
ATOM 891 N N . ARG A 1 124 ? -0.929 7.252 1.823 1.00 91.06 124 ARG A N 1
ATOM 892 C CA . ARG A 1 124 ? -0.541 6.781 0.491 1.00 91.06 124 ARG A CA 1
ATOM 893 C C . ARG A 1 124 ? -0.013 5.372 0.603 1.00 91.06 124 ARG A C 1
ATOM 895 O O . ARG A 1 124 ? 0.879 5.114 1.402 1.00 91.06 124 ARG A O 1
ATOM 902 N N . PHE A 1 125 ? -0.509 4.485 -0.237 1.00 90.69 125 PHE A N 1
ATOM 903 C CA . PHE A 1 125 ? -0.025 3.117 -0.308 1.00 90.69 125 PHE A CA 1
ATOM 904 C C . PHE A 1 125 ? 0.426 2.796 -1.727 1.00 90.69 125 PHE A C 1
ATOM 906 O O . PHE A 1 125 ? 0.002 3.426 -2.699 1.00 90.69 125 PHE A O 1
ATOM 913 N N . GLY A 1 126 ? 1.306 1.821 -1.874 1.00 85.75 126 GLY A N 1
ATOM 914 C CA . GLY A 1 126 ? 1.710 1.364 -3.188 1.00 85.75 126 GLY A CA 1
ATOM 915 C C . GLY A 1 126 ? 2.498 0.075 -3.156 1.00 85.75 126 GLY A C 1
ATOM 916 O O . GLY A 1 126 ? 3.071 -0.291 -2.135 1.00 85.75 126 GLY A O 1
ATOM 917 N N . LEU A 1 127 ? 2.526 -0.573 -4.311 1.00 89.12 127 LEU A N 1
ATOM 918 C CA . LEU A 1 127 ? 3.343 -1.737 -4.608 1.00 89.12 127 LEU A CA 1
ATOM 919 C C . LEU A 1 127 ? 4.428 -1.302 -5.587 1.00 89.12 127 LEU A C 1
ATOM 921 O O . LEU A 1 127 ? 4.103 -0.789 -6.661 1.00 89.12 127 LEU A O 1
ATOM 925 N N . GLY A 1 128 ? 5.690 -1.490 -5.220 1.00 85.69 128 GLY A N 1
ATOM 926 C CA . GLY A 1 128 ? 6.834 -1.372 -6.117 1.00 85.69 128 GLY A CA 1
ATOM 927 C C . GLY A 1 128 ? 7.441 -2.743 -6.385 1.00 85.69 128 GLY A C 1
ATOM 928 O O . GLY A 1 128 ? 7.576 -3.535 -5.461 1.00 85.69 128 GLY A O 1
ATOM 929 N N . THR A 1 129 ? 7.829 -3.027 -7.623 1.00 83.38 129 THR A N 1
ATOM 930 C CA . THR A 1 129 ? 8.551 -4.257 -7.968 1.00 83.38 129 THR A CA 1
ATOM 931 C C . THR A 1 129 ? 9.838 -3.915 -8.699 1.00 83.38 129 THR A C 1
ATOM 933 O O . THR A 1 129 ? 9.835 -3.131 -9.659 1.00 83.38 129 THR A O 1
ATOM 936 N N . ALA A 1 130 ? 10.938 -4.530 -8.264 1.00 74.75 130 ALA A N 1
ATOM 937 C CA . ALA A 1 130 ? 12.119 -4.658 -9.102 1.00 74.75 130 ALA A CA 1
ATOM 938 C C . ALA A 1 130 ? 11.769 -5.518 -10.324 1.00 74.75 130 ALA A C 1
ATOM 940 O O . ALA A 1 130 ? 10.868 -6.357 -10.279 1.00 74.75 130 ALA A O 1
ATOM 941 N N . THR A 1 131 ? 12.455 -5.287 -11.436 1.00 73.81 131 THR A N 1
ATOM 942 C CA . THR A 1 131 ? 12.210 -6.035 -12.673 1.00 73.81 131 THR A CA 1
ATOM 943 C C . THR A 1 131 ? 13.457 -6.764 -13.131 1.00 73.81 131 THR A C 1
ATOM 945 O O . THR A 1 131 ? 14.580 -6.302 -12.913 1.00 73.81 131 THR A O 1
ATOM 948 N N . GLU A 1 132 ? 13.255 -7.900 -13.797 1.00 74.62 132 GLU A N 1
ATOM 949 C CA . GLU A 1 132 ? 14.342 -8.739 -14.296 1.00 74.62 132 GLU A CA 1
ATOM 950 C C . GLU A 1 132 ? 15.344 -7.950 -15.162 1.00 74.62 132 GLU A C 1
ATOM 952 O O . GLU A 1 132 ? 14.959 -6.979 -15.826 1.00 74.62 132 GLU A O 1
ATOM 957 N N . PRO A 1 133 ? 16.625 -8.360 -15.233 1.00 73.88 133 PRO A N 1
ATOM 958 C CA . PRO A 1 133 ? 17.655 -7.674 -16.025 1.00 73.88 133 PRO A CA 1
ATOM 959 C C . PRO A 1 133 ? 17.341 -7.524 -17.524 1.00 73.88 133 PRO A C 1
ATOM 961 O O . PRO A 1 133 ? 17.857 -6.617 -18.171 1.00 73.88 133 PRO A O 1
ATOM 964 N N . ALA A 1 134 ? 16.475 -8.377 -18.077 1.00 76.31 134 ALA A N 1
ATOM 965 C CA . ALA A 1 134 ? 16.028 -8.290 -19.469 1.00 76.31 134 ALA A CA 1
ATOM 966 C C . ALA A 1 134 ? 14.888 -7.273 -19.690 1.00 76.31 134 ALA A C 1
ATOM 968 O O . ALA A 1 134 ? 14.598 -6.904 -20.828 1.00 76.31 134 ALA A O 1
ATOM 969 N N . SER A 1 135 ? 14.241 -6.801 -18.619 1.00 80.44 135 SER A N 1
ATOM 970 C CA . SER A 1 135 ? 13.190 -5.784 -18.691 1.00 80.44 135 SER A CA 1
ATOM 971 C C . SER A 1 135 ? 13.732 -4.441 -19.191 1.00 80.44 135 SER A C 1
ATOM 973 O O . SER A 1 135 ? 14.857 -4.037 -18.892 1.00 80.44 135 SER A O 1
ATOM 975 N N . ARG A 1 136 ? 12.898 -3.688 -19.912 1.00 84.31 136 ARG A N 1
ATOM 976 C CA . ARG A 1 136 ? 13.186 -2.279 -20.235 1.00 84.31 136 ARG A CA 1
ATOM 977 C C . ARG A 1 136 ? 12.996 -1.347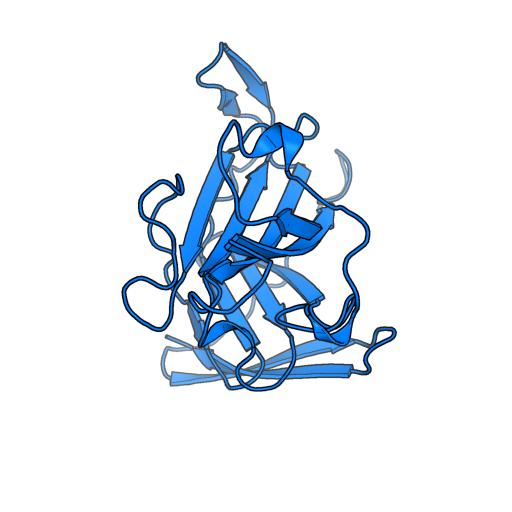 -19.034 1.00 84.31 136 ARG A C 1
ATOM 979 O O . ARG A 1 136 ? 13.405 -0.188 -19.073 1.00 84.31 136 ARG A O 1
ATOM 986 N N . TRP A 1 137 ? 12.300 -1.822 -18.007 1.00 85.00 137 TRP A N 1
ATOM 987 C CA . TRP A 1 137 ? 12.045 -1.095 -16.774 1.00 85.00 137 TRP A CA 1
ATOM 988 C C . TRP A 1 137 ? 13.128 -1.436 -15.749 1.00 85.00 137 TRP A C 1
ATOM 990 O O . TRP A 1 137 ? 13.781 -2.468 -15.835 1.00 85.00 137 TRP A O 1
ATOM 1000 N N . GLU A 1 138 ? 13.358 -0.529 -14.811 1.00 79.38 138 GLU A N 1
ATOM 1001 C CA . GLU A 1 138 ? 14.153 -0.771 -13.607 1.00 79.38 138 GLU A CA 1
ATOM 1002 C C . GLU A 1 138 ? 13.203 -1.075 -12.444 1.00 79.38 138 GLU A C 1
ATOM 1004 O O . GLU A 1 138 ? 13.288 -2.130 -11.814 1.00 79.38 138 GLU A O 1
ATOM 1009 N N . THR A 1 139 ? 12.211 -0.198 -12.264 1.00 79.88 139 THR A N 1
ATOM 1010 C CA . THR A 1 139 ? 11.153 -0.309 -11.256 1.00 79.88 139 THR A CA 1
ATOM 1011 C C . THR A 1 139 ? 9.790 -0.092 -11.899 1.00 79.88 139 THR A C 1
ATOM 1013 O O . THR A 1 139 ? 9.614 0.833 -12.699 1.00 79.88 139 THR A O 1
ATOM 1016 N N . LEU A 1 140 ? 8.803 -0.881 -11.483 1.00 81.06 140 LEU A N 1
ATOM 1017 C CA . LEU A 1 140 ? 7.386 -0.635 -11.746 1.00 81.06 140 LEU A CA 1
ATOM 1018 C C . LEU A 1 140 ? 6.675 -0.338 -10.430 1.00 81.06 140 LEU A C 1
ATOM 1020 O O . LEU A 1 140 ? 7.001 -0.935 -9.408 1.00 81.06 140 LEU A O 1
ATOM 1024 N N . ALA A 1 141 ? 5.702 0.572 -10.440 1.00 81.00 141 ALA A N 1
ATOM 1025 C CA . ALA A 1 141 ? 4.927 0.872 -9.245 1.00 81.00 141 ALA A CA 1
ATOM 1026 C C . ALA A 1 141 ? 3.463 1.230 -9.525 1.00 81.00 141 ALA A C 1
ATOM 1028 O O . ALA A 1 141 ? 3.153 2.055 -10.398 1.00 81.00 141 ALA A O 1
ATOM 1029 N N . VAL A 1 142 ? 2.577 0.684 -8.694 1.00 78.69 142 VAL A N 1
ATOM 1030 C CA . VAL A 1 142 ? 1.165 1.073 -8.573 1.00 78.69 142 VAL A CA 1
ATOM 1031 C C . VAL A 1 142 ? 0.977 1.764 -7.227 1.00 78.69 142 VAL A C 1
ATOM 1033 O O . VAL A 1 142 ? 1.520 1.319 -6.221 1.00 78.69 142 VAL A O 1
ATOM 1036 N N . ARG A 1 143 ? 0.260 2.890 -7.208 1.00 83.38 143 ARG A N 1
ATOM 1037 C CA . ARG A 1 143 ? 0.047 3.702 -6.002 1.00 83.38 143 ARG A CA 1
ATOM 1038 C C . ARG A 1 143 ? -1.419 4.091 -5.881 1.00 83.38 143 ARG A C 1
ATOM 1040 O O . ARG A 1 143 ? -2.051 4.379 -6.893 1.00 83.38 143 ARG A O 1
ATOM 1047 N N . GLY A 1 144 ? -1.906 4.133 -4.650 1.00 79.56 144 GLY A N 1
ATOM 1048 C CA . GLY A 1 144 ? -3.211 4.648 -4.264 1.00 79.56 144 GLY A CA 1
ATOM 1049 C C . GLY A 1 144 ? -3.087 5.610 -3.085 1.00 79.56 144 GLY A C 1
ATOM 1050 O O . GLY A 1 144 ? -2.025 5.744 -2.468 1.00 79.56 144 GLY A O 1
ATOM 1051 N N . SER A 1 145 ? -4.174 6.309 -2.789 1.00 81.12 145 SER A N 1
ATOM 1052 C CA . SER A 1 145 ? -4.270 7.201 -1.638 1.00 81.12 145 SER A CA 1
ATOM 1053 C C . SER A 1 145 ? -5.633 7.077 -0.983 1.00 81.12 145 SER A C 1
ATOM 1055 O O . SER A 1 145 ? -6.641 6.927 -1.669 1.00 81.12 145 SER A O 1
ATOM 1057 N N . ILE A 1 146 ? -5.636 7.184 0.336 1.00 77.81 146 ILE A N 1
ATOM 1058 C CA . ILE A 1 146 ? -6.804 7.288 1.196 1.00 77.81 146 ILE A CA 1
ATOM 1059 C C . ILE A 1 146 ? -6.787 8.712 1.744 1.00 77.81 146 ILE A C 1
ATOM 1061 O O . ILE A 1 146 ? -5.778 9.151 2.306 1.00 77.81 146 ILE A O 1
ATOM 1065 N N . THR A 1 147 ? -7.876 9.442 1.545 1.00 73.88 147 THR A N 1
ATOM 1066 C CA . THR A 1 147 ? -8.066 10.756 2.162 1.00 73.88 147 THR A CA 1
ATOM 1067 C C . THR A 1 147 ? -8.668 10.545 3.544 1.00 73.88 147 THR A C 1
ATOM 1069 O O . THR A 1 147 ? -9.685 9.862 3.670 1.00 73.88 147 THR A O 1
ATOM 1072 N N . VAL A 1 148 ? -8.034 11.094 4.576 1.00 66.50 148 VAL A N 1
ATOM 1073 C CA . VAL A 1 148 ? -8.595 11.154 5.929 1.00 66.50 148 VAL A CA 1
ATOM 1074 C C . VAL A 1 148 ? -9.486 12.400 5.966 1.00 66.50 148 VAL A C 1
ATOM 1076 O O . VAL A 1 148 ? -9.082 13.443 5.462 1.00 66.50 148 VAL A O 1
ATOM 1079 N N . ALA A 1 149 ? -10.737 12.271 6.420 1.00 55.34 149 ALA A N 1
ATOM 1080 C CA . ALA A 1 149 ? -11.741 13.335 6.284 1.00 55.34 149 ALA A CA 1
ATOM 1081 C C . ALA A 1 149 ? -11.340 14.651 6.983 1.00 55.34 149 ALA A C 1
ATOM 1083 O O . ALA A 1 149 ? -10.522 14.646 7.900 1.00 55.34 149 ALA A O 1
ATOM 1084 N N . GLU A 1 150 ? -11.957 15.753 6.541 1.00 52.22 150 GLU A N 1
ATOM 1085 C CA . GLU A 1 150 ? -11.682 17.123 6.993 1.00 52.22 150 GLU A CA 1
ATOM 1086 C C . GLU A 1 150 ? -11.904 17.348 8.501 1.00 52.22 150 GLU A C 1
ATOM 1088 O O . GLU A 1 150 ? -12.687 16.665 9.172 1.00 52.22 150 GLU A O 1
ATOM 1093 N N . GLU A 1 151 ? -11.210 18.367 9.008 1.00 44.81 151 GLU A N 1
ATOM 1094 C CA . GLU A 1 151 ? -11.264 18.861 10.381 1.00 44.81 151 GLU A CA 1
ATOM 1095 C C . GLU A 1 151 ? -12.718 19.028 10.877 1.00 44.81 151 GLU A C 1
ATOM 1097 O O . GLU A 1 151 ? -13.571 19.614 10.211 1.00 44.81 151 GLU A O 1
ATOM 1102 N N . GLY A 1 152 ? -13.027 18.491 12.062 1.00 45.34 152 GLY A N 1
ATOM 1103 C CA . GLY A 1 152 ? -14.368 18.565 12.662 1.00 45.34 152 GLY A CA 1
ATOM 1104 C C . GLY A 1 152 ? -15.305 17.393 12.342 1.00 45.34 152 GLY A C 1
ATOM 1105 O O . GLY A 1 152 ? -16.363 17.285 12.967 1.00 45.34 152 GLY A O 1
ATOM 1106 N N . VAL A 1 153 ? -14.915 16.466 11.460 1.00 43.19 153 VAL A N 1
ATOM 1107 C CA . VAL A 1 153 ? -15.622 15.191 11.272 1.00 43.19 153 VAL A CA 1
ATOM 1108 C C . VAL A 1 153 ? -14.902 14.101 12.063 1.00 43.19 153 VAL A C 1
ATOM 1110 O O . VAL A 1 153 ? -13.812 13.663 11.707 1.00 43.19 153 VAL A O 1
ATOM 1113 N N . SER A 1 154 ? -15.515 13.628 13.152 1.00 43.34 154 SER A N 1
ATOM 1114 C CA . SER A 1 154 ? -15.041 12.414 13.823 1.00 43.34 154 SER A CA 1
ATOM 1115 C C . SER A 1 154 ? -15.242 11.233 12.874 1.00 43.34 154 SER A C 1
ATOM 1117 O O . SER A 1 154 ? -16.356 10.737 12.702 1.00 43.34 154 SER A O 1
ATOM 1119 N N . VAL A 1 155 ? -14.169 10.800 12.213 1.00 46.81 155 VAL A N 1
ATOM 1120 C CA . VAL A 1 155 ? -14.177 9.544 11.467 1.00 46.81 155 VAL A CA 1
ATOM 1121 C C . VAL A 1 155 ? -14.153 8.433 12.506 1.00 46.81 155 VAL A C 1
ATOM 1123 O O . VAL A 1 155 ? -13.130 8.193 13.144 1.00 46.81 155 VAL A O 1
ATOM 1126 N N . ALA A 1 156 ? -15.295 7.776 12.710 1.00 46.19 156 ALA A N 1
ATOM 1127 C CA . ALA A 1 156 ? -15.357 6.551 13.491 1.00 46.19 156 ALA A CA 1
ATOM 1128 C C . ALA A 1 156 ? -14.576 5.475 12.734 1.00 46.19 156 ALA A C 1
ATOM 1130 O O . ALA A 1 156 ? -15.094 4.802 11.844 1.00 46.19 156 ALA A O 1
ATOM 1131 N N . VAL A 1 157 ? -13.296 5.372 13.060 1.00 52.62 157 VAL A N 1
ATOM 1132 C CA . VAL A 1 157 ? -12.411 4.352 12.536 1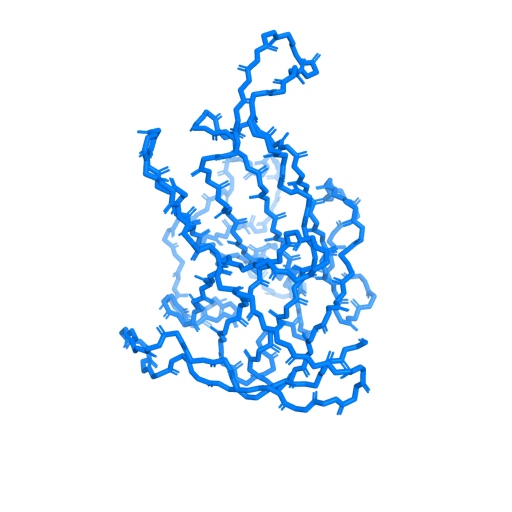.00 52.62 157 VAL A CA 1
ATOM 1133 C C . VAL A 1 157 ? -12.923 2.995 13.064 1.00 52.62 157 VAL A C 1
ATOM 1135 O O . VAL A 1 157 ? -12.975 2.813 14.283 1.00 52.62 157 VAL A O 1
ATOM 1138 N N . PRO A 1 158 ? -13.362 2.053 12.203 1.00 53.97 158 PRO A N 1
ATOM 1139 C CA . PRO A 1 158 ? -13.966 0.808 12.666 1.00 53.97 158 PRO A CA 1
ATOM 1140 C C . PRO A 1 158 ? -12.998 0.035 13.562 1.00 53.97 158 PRO A C 1
ATOM 1142 O O . PRO A 1 158 ? -11.835 -0.151 13.208 1.00 53.97 158 PRO A O 1
ATOM 1145 N N . ARG A 1 159 ? -13.475 -0.429 14.719 1.00 56.62 159 ARG A N 1
ATOM 1146 C CA . ARG A 1 159 ? -12.709 -1.327 15.585 1.00 56.62 159 ARG A CA 1
ATOM 1147 C C . ARG A 1 159 ? -13.117 -2.757 15.294 1.00 56.62 159 ARG A C 1
ATOM 1149 O O . ARG A 1 159 ? -14.266 -3.128 15.522 1.00 56.62 159 ARG A O 1
ATOM 1156 N N . PHE A 1 160 ? -12.175 -3.557 14.816 1.00 63.22 160 PHE A N 1
ATOM 1157 C CA . PHE A 1 160 ? -12.352 -5.004 14.755 1.00 63.22 160 PHE A CA 1
ATOM 1158 C C . PHE A 1 160 ? -12.009 -5.605 16.123 1.00 63.22 160 PHE A C 1
ATOM 1160 O O . PHE A 1 160 ? -11.106 -5.126 16.805 1.00 63.22 160 PHE A O 1
ATOM 1167 N N . GLY A 1 161 ? -12.759 -6.614 16.557 1.00 61.78 161 GLY A N 1
ATOM 1168 C CA . GLY A 1 161 ? -12.423 -7.450 17.710 1.00 61.78 161 GLY A CA 1
ATOM 1169 C C . GLY A 1 161 ? -11.964 -8.820 17.217 1.00 61.78 161 GLY A C 1
ATOM 1170 O O . GLY A 1 161 ? -12.465 -9.288 16.200 1.00 61.78 161 GLY A O 1
ATOM 1171 N N . GLY A 1 162 ? -11.015 -9.442 17.912 1.00 73.56 162 GLY A N 1
ATOM 1172 C CA . GLY A 1 162 ? -10.496 -10.768 17.575 1.00 73.56 162 GLY A CA 1
ATOM 1173 C C . GLY A 1 162 ? -9.227 -11.084 18.360 1.00 73.56 162 GLY A C 1
ATOM 1174 O O . GLY A 1 162 ? -8.571 -10.175 18.875 1.00 73.56 162 GLY A O 1
ATOM 1175 N N . ALA A 1 163 ? -8.915 -12.367 18.488 1.00 83.12 163 ALA A N 1
ATOM 1176 C CA . ALA A 1 163 ? -7.675 -12.875 19.056 1.00 83.12 163 ALA A CA 1
ATOM 1177 C C . ALA A 1 163 ? -6.707 -13.311 17.938 1.00 83.12 163 ALA A C 1
ATOM 1179 O O . ALA A 1 163 ? -7.149 -13.610 16.825 1.00 83.12 163 ALA A O 1
ATOM 1180 N N . PRO A 1 164 ? -5.391 -13.388 18.216 1.00 87.25 164 PRO A N 1
ATOM 1181 C CA . PRO A 1 164 ? -4.441 -13.995 17.288 1.00 87.25 164 PRO A CA 1
ATOM 1182 C C . PRO A 1 164 ? -4.914 -15.386 16.844 1.00 87.25 164 PRO A C 1
ATOM 1184 O O . PRO A 1 164 ? -5.277 -16.220 17.676 1.00 87.25 164 PRO A O 1
ATOM 1187 N N . GLY A 1 165 ? -4.914 -15.631 15.534 1.00 89.62 165 GLY A N 1
ATOM 1188 C CA . GLY A 1 165 ? -5.420 -16.856 14.911 1.00 89.62 165 GLY A CA 1
ATOM 1189 C C . GLY A 1 165 ? -6.872 -16.798 14.424 1.00 89.62 165 GLY A C 1
ATOM 1190 O O . GLY A 1 165 ? -7.266 -17.669 13.647 1.00 89.62 165 GLY A O 1
ATOM 1191 N N . ASP A 1 166 ? -7.657 -15.786 14.805 1.00 90.56 166 ASP A N 1
ATOM 1192 C CA . ASP A 1 166 ? -9.010 -15.617 14.269 1.00 90.56 166 ASP A CA 1
ATOM 1193 C C . ASP A 1 166 ? -8.972 -15.216 12.789 1.00 90.56 166 ASP A C 1
ATOM 1195 O O . ASP A 1 166 ? -8.086 -14.485 12.334 1.00 90.56 166 ASP A O 1
ATOM 1199 N N . VAL A 1 167 ? -9.972 -15.675 12.036 1.00 92.25 167 VAL A N 1
ATOM 1200 C CA . VAL A 1 167 ? -10.174 -15.286 10.638 1.00 92.25 167 VAL A CA 1
ATOM 1201 C C . VAL A 1 167 ? -11.172 -14.138 10.576 1.00 92.25 167 VAL A C 1
ATOM 1203 O O . VAL A 1 167 ? -12.281 -14.240 11.100 1.00 92.25 167 VAL A O 1
ATOM 1206 N N . VAL A 1 168 ? -10.788 -13.061 9.897 1.00 89.38 168 VAL A N 1
ATOM 1207 C CA . VAL A 1 168 ? -11.638 -11.893 9.657 1.00 89.38 168 VAL A CA 1
ATOM 1208 C C . VAL A 1 168 ? -11.838 -11.679 8.163 1.00 89.38 168 VAL A C 1
ATOM 1210 O O . VAL A 1 168 ? -10.901 -11.804 7.371 1.00 89.38 168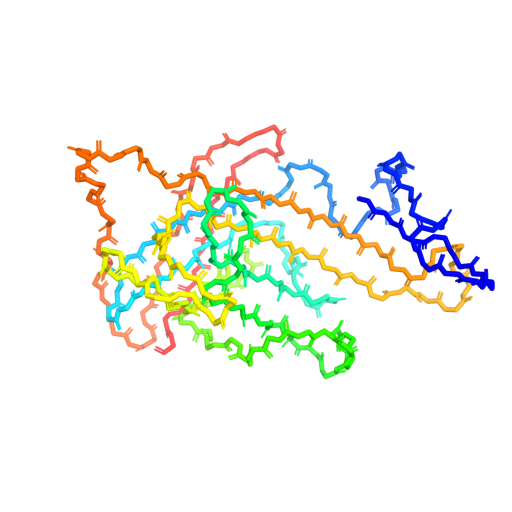 VAL A O 1
ATOM 1213 N N . THR A 1 169 ? -13.063 -11.324 7.784 1.00 91.19 169 THR A N 1
ATOM 1214 C CA . THR A 1 169 ? -13.400 -10.925 6.416 1.00 91.19 169 THR A CA 1
ATOM 1215 C C . THR A 1 169 ? -13.274 -9.413 6.294 1.00 91.19 169 THR A C 1
ATOM 1217 O O . THR A 1 169 ? -13.906 -8.661 7.037 1.00 91.19 169 THR A O 1
ATOM 1220 N N . VAL A 1 170 ? -12.472 -8.964 5.333 1.00 89.25 170 VAL A N 1
ATOM 1221 C CA . VAL A 1 170 ? -12.341 -7.554 4.965 1.00 89.25 170 VAL A CA 1
ATOM 1222 C C . VAL A 1 170 ? -13.084 -7.343 3.656 1.00 89.25 170 VAL A C 1
ATOM 1224 O O . VAL A 1 170 ? -12.688 -7.885 2.625 1.00 89.25 170 VAL A O 1
ATOM 1227 N N . ASP A 1 171 ? -14.153 -6.553 3.708 1.00 90.00 171 ASP A N 1
ATOM 1228 C CA . ASP A 1 171 ? -14.960 -6.163 2.554 1.00 90.00 171 ASP A CA 1
ATOM 1229 C C . ASP A 1 171 ? -14.895 -4.641 2.380 1.00 90.00 171 ASP A C 1
ATOM 1231 O O . ASP A 1 171 ? -15.368 -3.882 3.228 1.00 90.00 171 ASP A O 1
ATOM 1235 N N . LEU A 1 172 ? -14.262 -4.197 1.292 1.00 88.31 172 LEU A N 1
ATOM 1236 C CA . LEU A 1 172 ? -14.144 -2.787 0.909 1.00 88.31 172 LEU A CA 1
ATOM 1237 C C . LEU A 1 172 ? -15.102 -2.423 -0.239 1.00 88.31 172 LEU A C 1
ATOM 1239 O O . LEU A 1 172 ? -14.919 -1.404 -0.907 1.00 88.31 172 LEU A O 1
ATOM 1243 N N . GLY A 1 173 ? -16.108 -3.260 -0.498 1.00 88.25 173 GLY A N 1
ATOM 1244 C CA . GLY A 1 173 ? -17.062 -3.099 -1.584 1.00 88.25 173 GLY A CA 1
ATOM 1245 C C . GLY A 1 173 ? -16.481 -3.505 -2.937 1.00 88.25 173 GLY A C 1
ATOM 1246 O O . GLY A 1 173 ? -15.728 -4.469 -3.062 1.00 88.25 173 GLY A O 1
ATOM 1247 N N . SER A 1 174 ? -16.848 -2.780 -3.990 1.00 86.38 174 SER A N 1
ATOM 1248 C CA . SER A 1 174 ? -16.479 -3.106 -5.372 1.00 86.38 174 SER A CA 1
ATOM 1249 C C . SER A 1 174 ? -15.924 -1.900 -6.115 1.00 86.38 174 SER A C 1
ATOM 1251 O O . SER A 1 174 ? -16.478 -0.806 -6.016 1.00 86.38 174 SER A O 1
ATOM 1253 N N . GLY A 1 175 ? -14.884 -2.119 -6.917 1.00 79.62 175 GLY A N 1
ATOM 1254 C CA . GLY A 1 175 ? -14.360 -1.135 -7.863 1.00 79.62 175 GLY A CA 1
ATOM 1255 C C . GLY A 1 175 ? -14.422 -1.616 -9.308 1.00 79.62 175 GLY A C 1
ATOM 1256 O O . GLY A 1 175 ? -15.035 -2.633 -9.631 1.00 79.62 175 GLY A O 1
ATOM 1257 N N . SER A 1 176 ? -13.730 -0.896 -10.190 1.00 75.75 176 SER A N 1
ATOM 1258 C CA . SER A 1 176 ? -13.646 -1.221 -11.621 1.00 75.75 176 SER A CA 1
ATOM 1259 C C . SER A 1 176 ? -13.013 -2.589 -11.909 1.00 75.75 176 SER A C 1
ATOM 1261 O O . SER A 1 176 ? -13.296 -3.178 -12.948 1.00 75.75 176 SER A O 1
ATOM 1263 N N . ALA A 1 177 ? -12.188 -3.107 -10.995 1.00 77.31 177 ALA A N 1
ATOM 1264 C CA . ALA A 1 177 ? -11.552 -4.421 -11.093 1.00 77.31 177 ALA A CA 1
ATOM 1265 C C . ALA A 1 177 ? -12.370 -5.565 -10.451 1.00 77.31 177 ALA A C 1
ATOM 1267 O O . ALA A 1 177 ? -11.903 -6.703 -10.423 1.00 77.31 177 ALA A O 1
ATOM 1268 N N . GLY A 1 178 ? -13.574 -5.283 -9.936 1.00 83.81 178 GLY A N 1
ATOM 1269 C CA . GLY A 1 178 ? -14.420 -6.247 -9.228 1.00 83.81 178 GLY A CA 1
ATOM 1270 C C . GLY A 1 178 ? -14.450 -6.035 -7.706 1.00 83.81 178 GLY A C 1
ATOM 1271 O O . GLY A 1 178 ? -14.130 -4.943 -7.229 1.00 83.81 178 GLY A O 1
ATOM 1272 N N . PRO A 1 179 ? -14.886 -7.047 -6.931 1.00 87.81 179 PRO A N 1
ATOM 1273 C CA . PRO A 1 179 ? -15.036 -6.928 -5.486 1.00 87.81 179 PRO A CA 1
ATOM 1274 C C . PRO A 1 179 ? -13.689 -6.955 -4.749 1.00 87.81 179 PRO A C 1
ATOM 1276 O O . PRO A 1 179 ? -12.824 -7.808 -4.986 1.00 87.81 179 PRO A O 1
ATOM 1279 N N . PHE A 1 180 ? -13.551 -6.049 -3.787 1.00 90.81 180 PHE A N 1
ATOM 1280 C CA . PHE A 1 180 ? -12.448 -5.965 -2.839 1.00 90.81 180 PHE A CA 1
ATOM 1281 C C . PHE A 1 180 ? -12.830 -6.649 -1.536 1.00 90.81 180 PHE A C 1
ATOM 1283 O O . PHE A 1 180 ? -12.953 -6.020 -0.489 1.00 90.81 180 PHE A O 1
ATOM 1290 N N . VAL A 1 181 ? -12.992 -7.965 -1.630 1.00 92.31 181 VAL A N 1
ATOM 1291 C CA . VAL A 1 181 ? -13.268 -8.830 -0.488 1.00 92.31 181 VAL A CA 1
ATOM 1292 C C . VAL A 1 181 ? -12.199 -9.909 -0.357 1.00 92.31 181 VAL A C 1
ATOM 1294 O O . VAL A 1 181 ? -11.671 -10.416 -1.360 1.00 92.31 181 VAL A O 1
ATOM 1297 N N . GLY A 1 182 ? -11.877 -10.264 0.880 1.00 93.00 182 GLY A N 1
ATOM 1298 C CA . GLY A 1 182 ? -11.083 -11.439 1.197 1.00 93.00 182 GLY A CA 1
ATOM 1299 C C . GLY A 1 182 ? -10.976 -11.679 2.695 1.00 93.00 182 GLY A C 1
ATOM 1300 O O . GLY A 1 182 ? -11.266 -10.800 3.502 1.00 93.00 182 GLY A O 1
ATOM 1301 N N . ASP A 1 183 ? -10.515 -12.874 3.040 1.00 94.38 183 ASP A N 1
ATOM 1302 C CA . ASP A 1 183 ? -10.259 -13.257 4.423 1.00 94.38 183 ASP A CA 1
ATOM 1303 C C . ASP A 1 183 ? -8.775 -13.111 4.753 1.00 94.38 183 ASP A C 1
ATOM 1305 O O . ASP A 1 183 ? -7.911 -13.313 3.889 1.00 94.38 183 ASP A O 1
ATOM 1309 N N . CYS A 1 184 ? -8.482 -12.795 6.009 1.00 93.94 184 CYS A N 1
ATOM 1310 C CA . CYS A 1 184 ? -7.144 -12.871 6.575 1.00 93.94 184 CYS A CA 1
ATOM 1311 C C . CYS A 1 184 ? -7.174 -13.433 7.995 1.00 93.94 184 CYS A C 1
ATOM 1313 O O . CYS A 1 184 ? -8.193 -13.386 8.678 1.00 93.94 184 CYS A O 1
ATOM 1315 N N . THR A 1 185 ? -6.046 -13.989 8.426 1.00 93.81 185 THR A N 1
ATOM 1316 C CA . THR A 1 185 ? -5.841 -14.475 9.794 1.00 93.81 185 THR A CA 1
ATOM 1317 C C . THR A 1 185 ? -5.108 -13.417 10.609 1.00 93.81 185 THR A C 1
ATOM 1319 O O . THR A 1 185 ? -4.092 -12.892 10.141 1.00 93.81 185 THR A O 1
ATOM 1322 N N . LEU A 1 186 ? -5.623 -13.109 11.800 1.00 90.50 186 LEU A N 1
ATOM 1323 C CA . LEU A 1 186 ? -5.009 -12.176 12.744 1.00 90.50 186 LEU A CA 1
ATOM 1324 C C . LEU A 1 186 ? -3.699 -12.748 13.302 1.00 90.50 186 LEU A C 1
ATOM 1326 O O . LEU A 1 186 ? -3.632 -13.930 13.647 1.00 90.50 186 LEU A O 1
ATOM 1330 N N . GLY A 1 187 ? -2.669 -11.901 13.362 1.00 84.81 187 GLY A N 1
ATOM 1331 C CA . GLY A 1 187 ? -1.339 -12.222 13.897 1.00 84.81 187 GLY A CA 1
ATOM 1332 C C . GLY A 1 187 ? -1.181 -11.967 15.389 1.00 84.81 187 GLY A C 1
ATOM 1333 O O . GLY A 1 187 ? -2.036 -11.272 15.981 1.00 84.81 187 GLY A O 1
#

Foldseek 3Di:
DFFFDDDDDSVVRDDPDDPQVVALHGAVQKDWDWFDEVAIKIKIFGPFQSQAQWKKWKFFAFPVRQGPAIEIDYNDPCRDPPPDDHHHWDWFKDDRGMTMTGIHFDDDWDADPVGDIGGGFKMKIKIKGADDPPDSTGIHMHMDMDGDDDDPDPDNRDYDDDDQQDKDWDWPQADPNGTRIDIIGGD

Sequence (187 aa):
MAVLRGDGPSAARIRLDVTAGDLPIPVGALAGTVFEHGGGQVALVGPVDWWVAGCVRVVVATEFLRPLDVVLYEASDGACPPEMVGRPARVTCSGRRVLVLAVDIPQGEVSLIEGGSGWAETIRFGLGTATEPASRWETLAVRGSITVAEEGVSVAVPRFGGAPGDVVTVDLGSGSAGPFVGDCTLG

Radius of gyration: 17.0 Å; chains: 1; bounding box: 39×41×40 Å

pLDDT: mean 83.56, std 11.1, range [43.19, 95.94]

Secondary structure (DSSP, 8-state):
-EEESSSS-HHHHEES---GGGSSS-TT--EEEEEESSSEEEEEE-STTTTTTSEEEEEEE-TT--EEEEEEE-SSTTSS-TT--SEEPPEEEEESSEEEEEE---SS-EE-TTSSEE---EEEEEEEEE--TTSSEEEEEEEEEEEPPPTT----PPPP---TT-EEEEEEEEETTEEEEEEEEE-